Protein AF-A0A7Y0N1D6-F1 (afdb_monomer)

Organism: Vibrio alginolyticus (NCBI:txid663)

Nearest PDB structures (foldseek):
  7xeb-assembly2_B  TM=8.900E-01  e=3.627E-15  Grimontia hollisae
  7vlz-assembly1_A  TM=8.959E-01  e=1.821E-14  Vibrio harveyi VHJR7
  2y50-assembly1_A  TM=7.588E-01  e=6.585E-08  Hathewaya histolytica
  2y6i-assembly1_A  TM=7.185E-01  e=1.559E-08  Hathewaya histolytica
  4are-assembly1_A  TM=7.019E-01  e=2.938E-08  Hathewaya histolytica

InterPro domains:
  IPR002169 Peptidase M9A/M9B, collagenase, bacterial [PF01752] (14-188)
  IPR002169 Peptidase M9A/M9B, collagenase, bacterial [PR00931] (114-128)
  IPR002169 Peptidase M9A/M9B, collagenase, bacterial [PR00931] (132-148)
  IPR002169 Peptidase M9A/M9B, collagenase, bacterial [PR00931] (174-188)

Solvent-accessible surface area (backbone atoms only — not comparable to full-atom values): 10350 Å² total; per-residue (Å²): 114,68,71,61,53,54,48,53,50,35,53,49,42,34,69,76,21,37,81,87,44,100,50,18,60,55,20,48,56,33,50,54,52,26,60,74,77,38,54,80,72,52,74,82,64,60,61,68,59,52,38,52,57,47,42,59,68,57,38,64,36,75,45,79,40,97,63,49,45,32,41,31,17,45,67,67,48,71,69,39,48,52,52,48,40,53,52,52,52,53,49,50,56,51,46,37,64,76,71,64,33,81,84,43,63,35,81,70,53,55,60,76,49,33,39,40,38,36,27,59,24,64,67,53,33,56,66,43,41,38,80,67,71,69,50,85,62,97,59,64,50,48,61,43,60,80,49,41,72,37,87,84,47,63,29,30,32,42,29,23,26,57,92,55,81,84,53,79,44,57,41,54,54,70,58,37,48,47,50,51,50,38,55,41,36,72,49,124

Sequence (188 aa):
ETKRKALAVMQQVMQRYPLGSEHDKLWLAAVEMMSYYAPEGLNGLNLEQAKQDLAARVMPNRFECQGPAIIRSEDLTDAQAAKACEVLAAKEADFHQVANTGNQPVADDLNDRVEVAVFASNDSYVDYSSFLFGNTTDNGGQYLEGTPSRADNTARFVAYRYANGEDLSILNLEHEYTHYLDARFNQY

pLDDT: mean 95.2, std 4.11, range [73.0, 98.62]

Foldseek 3Di:
DVVVVLLVVLVVQCVVAPCPRPPCLSVLVSCVVCVPPPVVSCVPPPLVVSLVVNLCQQFVDWDDAPAQEIETERDADNVLVNVLSVVLVVLLVVLCVVLVLVPAWDPLQLRRHAYEYEGADLVSCCSRVCSNPVDDSPDQKAWDQDRRNDNPDHTYIYHYADPPPNDHGTGCSSVNSSVVSCNTRPND

Mean predicted aligned error: 3.57 Å

Radius of gyration: 18.58 Å; Cα contacts (8 Å, |Δi|>4): 294; chains: 1; bounding box: 42×33×57 Å

Structure (mmCIF, N/CA/C/O backbone):
data_AF-A0A7Y0N1D6-F1
#
_entry.id   AF-A0A7Y0N1D6-F1
#
loop_
_atom_site.group_PDB
_atom_site.id
_atom_site.type_symbol
_atom_site.label_atom_id
_atom_site.label_alt_id
_atom_site.label_comp_id
_atom_site.label_asym_id
_atom_site.label_entity_id
_atom_site.label_seq_id
_atom_site.pdbx_PDB_ins_code
_atom_site.Cartn_x
_atom_site.Cartn_y
_atom_site.Cartn_z
_atom_site.occupancy
_atom_site.B_iso_or_equiv
_atom_site.auth_seq_id
_atom_site.auth_comp_id
_atom_site.auth_asym_id
_atom_site.auth_atom_id
_atom_site.pdbx_PDB_model_num
ATOM 1 N N . GLU A 1 1 ? 3.743 -6.030 -37.907 1.00 75.12 1 GLU A N 1
ATOM 2 C CA . GLU A 1 1 ? 5.185 -5.713 -37.778 1.00 75.12 1 GLU A CA 1
ATOM 3 C C . GLU A 1 1 ? 5.500 -4.928 -36.499 1.00 75.12 1 GLU A C 1
ATOM 5 O O . GLU A 1 1 ? 6.348 -5.367 -35.731 1.00 75.12 1 GLU A O 1
ATOM 10 N N . THR A 1 2 ? 4.767 -3.845 -36.209 1.00 86.12 2 THR A N 1
ATOM 11 C CA . THR A 1 2 ? 4.966 -2.968 -35.035 1.00 86.12 2 THR A CA 1
ATOM 12 C C . THR A 1 2 ? 4.901 -3.687 -33.682 1.00 86.12 2 THR A C 1
ATOM 14 O O . THR A 1 2 ? 5.831 -3.544 -32.895 1.00 86.12 2 THR A O 1
ATOM 17 N N . LYS A 1 3 ? 3.888 -4.540 -33.439 1.00 86.44 3 LYS A N 1
ATOM 18 C CA . LYS A 1 3 ? 3.762 -5.327 -32.188 1.00 86.44 3 LYS A CA 1
ATOM 19 C C . LYS A 1 3 ? 5.025 -6.145 -31.880 1.00 86.44 3 LYS A C 1
ATOM 21 O O . LYS A 1 3 ? 5.499 -6.157 -30.754 1.00 86.44 3 LYS A O 1
ATOM 26 N N . ARG A 1 4 ? 5.607 -6.792 -32.897 1.00 88.44 4 ARG A N 1
ATOM 27 C CA . ARG A 1 4 ? 6.804 -7.636 -32.744 1.00 88.44 4 ARG A CA 1
ATOM 28 C C . ARG A 1 4 ? 8.044 -6.812 -32.388 1.00 88.44 4 ARG A C 1
ATOM 30 O O . ARG A 1 4 ? 8.836 -7.243 -31.560 1.00 88.44 4 ARG A O 1
ATOM 37 N N . LYS A 1 5 ? 8.198 -5.632 -33.000 1.00 91.50 5 LYS A N 1
ATOM 38 C CA . LYS A 1 5 ? 9.292 -4.701 -32.683 1.00 91.50 5 LYS A CA 1
ATOM 39 C C . LYS A 1 5 ? 9.159 -4.163 -31.257 1.00 91.50 5 LYS A C 1
ATOM 41 O O . LYS A 1 5 ? 10.136 -4.189 -30.524 1.00 91.50 5 LYS A O 1
ATOM 46 N N . ALA A 1 6 ? 7.954 -3.751 -30.853 1.00 91.38 6 ALA A N 1
ATOM 47 C CA . ALA A 1 6 ? 7.687 -3.291 -29.490 1.00 91.38 6 ALA A CA 1
ATOM 48 C C . ALA A 1 6 ? 7.996 -4.380 -28.451 1.00 91.38 6 ALA A C 1
ATOM 50 O O . ALA A 1 6 ? 8.670 -4.111 -27.462 1.00 91.38 6 ALA A O 1
ATOM 51 N N . LEU A 1 7 ? 7.585 -5.623 -28.722 1.00 93.62 7 LEU A N 1
ATOM 52 C CA . LEU A 1 7 ? 7.880 -6.753 -27.848 1.00 93.62 7 LEU A CA 1
ATOM 53 C C . LEU A 1 7 ? 9.388 -6.989 -27.686 1.00 93.62 7 LEU A C 1
ATOM 55 O O . LEU A 1 7 ? 9.873 -7.107 -26.565 1.00 93.62 7 LEU A O 1
ATOM 59 N N . ALA A 1 8 ? 10.135 -6.995 -28.793 1.00 94.00 8 ALA A N 1
ATOM 60 C CA . ALA A 1 8 ? 11.586 -7.147 -28.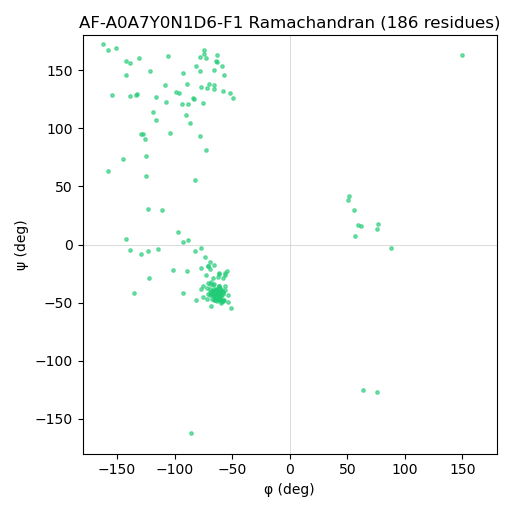755 1.00 94.00 8 ALA A CA 1
ATOM 61 C C . ALA A 1 8 ? 12.269 -6.031 -27.943 1.00 94.00 8 ALA A C 1
ATOM 63 O O . ALA A 1 8 ? 13.203 -6.311 -27.197 1.00 94.00 8 ALA A O 1
ATOM 64 N N . VAL A 1 9 ? 11.788 -4.786 -28.044 1.00 95.25 9 VAL A N 1
ATOM 65 C CA . VAL A 1 9 ? 12.308 -3.665 -27.243 1.00 95.25 9 VAL A CA 1
ATOM 66 C C . VAL A 1 9 ? 12.037 -3.881 -25.754 1.00 95.25 9 VAL A C 1
ATOM 68 O O . VAL A 1 9 ? 12.961 -3.754 -24.958 1.00 95.25 9 VAL A O 1
ATOM 71 N N . MET A 1 10 ? 10.816 -4.259 -25.364 1.00 95.94 10 MET A N 1
ATOM 72 C CA . MET A 1 10 ? 10.480 -4.518 -23.955 1.00 95.94 10 MET A CA 1
ATOM 73 C C . MET A 1 10 ? 11.316 -5.663 -23.367 1.00 95.94 10 MET A C 1
ATOM 75 O O . MET A 1 10 ? 11.852 -5.542 -22.268 1.00 95.94 10 MET A O 1
ATOM 79 N N . GLN A 1 11 ? 11.524 -6.737 -24.131 1.00 95.25 11 GLN A N 1
ATOM 80 C CA . GLN A 1 11 ? 12.389 -7.847 -23.721 1.00 95.25 11 GLN A CA 1
ATOM 81 C C . GLN A 1 11 ? 13.860 -7.418 -23.572 1.00 95.25 11 GLN A C 1
ATOM 83 O O . GLN A 1 11 ? 14.530 -7.832 -22.628 1.00 95.25 11 GLN A O 1
ATOM 88 N N . GLN A 1 12 ? 14.367 -6.558 -24.461 1.00 96.00 12 GLN A N 1
ATOM 89 C CA . GLN A 1 12 ? 15.717 -5.992 -24.340 1.00 96.00 12 GLN A CA 1
ATOM 90 C C . GLN A 1 12 ? 15.852 -5.070 -23.123 1.00 96.00 12 GLN A C 1
ATOM 92 O O . GLN A 1 12 ? 16.877 -5.114 -22.443 1.00 96.00 12 GLN A O 1
ATOM 97 N N . VAL A 1 13 ? 14.828 -4.262 -22.827 1.00 96.38 13 VAL A N 1
ATOM 98 C CA . VAL A 1 13 ? 14.778 -3.418 -21.624 1.00 96.38 13 VAL A CA 1
ATOM 99 C C . VAL A 1 13 ? 14.890 -4.283 -20.374 1.00 96.38 13 VAL A C 1
ATOM 101 O O . VAL A 1 13 ? 15.756 -4.018 -19.545 1.00 96.38 13 VAL A O 1
ATOM 104 N N . MET A 1 14 ? 14.110 -5.363 -20.283 1.00 96.06 14 MET A N 1
ATOM 105 C CA . MET A 1 14 ? 14.170 -6.275 -19.139 1.00 96.06 14 MET A CA 1
ATOM 106 C C . MET A 1 14 ? 15.537 -6.949 -18.963 1.00 96.06 14 MET A C 1
ATOM 108 O O . MET A 1 14 ? 15.966 -7.177 -17.837 1.00 96.06 14 MET A O 1
ATOM 112 N N . GLN A 1 15 ? 16.225 -7.289 -20.057 1.00 95.25 15 GLN A N 1
ATOM 113 C CA . GLN A 1 15 ? 17.567 -7.883 -19.991 1.00 95.25 15 GLN A CA 1
ATOM 114 C C . GLN A 1 15 ? 18.630 -6.867 -19.565 1.00 95.25 15 GLN A C 1
ATOM 116 O O . GLN A 1 15 ? 19.564 -7.212 -18.845 1.00 95.25 15 GLN A O 1
ATOM 121 N N . ARG A 1 16 ? 18.508 -5.619 -20.028 1.00 97.19 16 ARG A N 1
ATOM 122 C CA . ARG A 1 16 ? 19.464 -4.547 -19.733 1.00 97.19 16 ARG A CA 1
ATOM 123 C C . ARG A 1 16 ? 19.313 -4.003 -18.316 1.00 97.19 16 ARG A C 1
ATOM 125 O O . ARG A 1 16 ? 20.311 -3.636 -17.701 1.00 97.19 16 ARG A O 1
ATOM 132 N N . TYR A 1 17 ? 18.081 -3.944 -17.831 1.00 97.19 17 TYR A N 1
ATOM 133 C CA . TYR A 1 17 ? 17.717 -3.430 -16.520 1.00 97.19 17 TYR A CA 1
ATOM 134 C C . TYR A 1 17 ? 16.925 -4.517 -15.798 1.00 97.19 17 TYR A C 1
ATOM 136 O O . TYR A 1 17 ? 15.703 -4.463 -15.789 1.00 97.19 17 TYR A O 1
ATOM 144 N N . PRO A 1 18 ? 17.572 -5.567 -15.273 1.00 95.94 18 PRO A N 1
ATOM 145 C CA . PRO A 1 18 ? 16.857 -6.611 -14.550 1.00 95.94 18 PRO A CA 1
ATOM 146 C C . PRO A 1 18 ? 16.206 -6.051 -13.276 1.00 95.94 18 PRO A C 1
ATOM 148 O O . PRO A 1 18 ? 16.644 -5.027 -12.737 1.00 95.94 18 PRO A O 1
ATOM 151 N N . LEU A 1 19 ? 15.178 -6.745 -12.776 1.00 95.62 19 LEU A N 1
ATOM 152 C CA . LEU A 1 19 ? 14.564 -6.442 -11.483 1.00 95.62 19 LEU A CA 1
ATOM 153 C C . LEU A 1 19 ? 15.644 -6.373 -10.388 1.00 95.62 19 LEU A C 1
ATOM 155 O O . LEU A 1 19 ? 16.488 -7.263 -10.291 1.00 95.62 19 LEU A O 1
ATOM 159 N N . GLY A 1 20 ? 15.633 -5.305 -9.586 1.00 93.31 20 GLY A N 1
ATOM 160 C CA . GLY A 1 20 ? 16.647 -5.046 -8.558 1.00 93.31 20 GLY A CA 1
ATOM 161 C C . GLY A 1 20 ? 17.883 -4.267 -9.022 1.00 93.31 20 GLY A C 1
ATOM 162 O O . GLY A 1 20 ? 18.731 -3.945 -8.193 1.00 93.31 20 GLY A O 1
ATOM 163 N N . SER A 1 21 ? 18.002 -3.937 -10.310 1.00 95.50 21 SER A N 1
ATOM 164 C CA . SER A 1 21 ? 18.997 -2.963 -10.781 1.00 95.50 21 SER A CA 1
ATOM 165 C C . SER A 1 21 ? 18.599 -1.520 -10.432 1.00 95.50 21 SER A C 1
ATOM 167 O O . SER A 1 21 ? 17.452 -1.251 -10.093 1.00 95.50 21 SER A O 1
ATOM 169 N N . GLU A 1 22 ? 19.529 -0.570 -10.579 1.00 92.62 22 GLU A N 1
ATOM 170 C CA . GLU A 1 22 ? 19.291 0.875 -10.370 1.00 92.62 22 GLU A CA 1
ATOM 171 C C . GLU A 1 22 ? 18.123 1.442 -11.206 1.00 92.62 22 GLU A C 1
ATOM 173 O O . GLU A 1 22 ? 17.548 2.478 -10.878 1.00 92.62 22 GLU A O 1
ATOM 178 N N . HIS A 1 23 ? 17.774 0.783 -12.313 1.00 94.50 23 HIS A N 1
ATOM 179 C CA . HIS A 1 23 ? 16.717 1.215 -13.230 1.00 94.50 23 HIS A CA 1
ATOM 180 C C . HIS A 1 23 ? 15.642 0.139 -13.423 1.00 94.50 23 HIS A C 1
ATOM 182 O O . HIS A 1 23 ? 15.037 0.037 -14.492 1.00 94.50 23 HIS A O 1
ATOM 188 N N . ASP A 1 24 ? 15.403 -0.672 -12.397 1.00 95.00 24 ASP A N 1
ATOM 189 C CA . ASP A 1 24 ? 14.385 -1.722 -12.378 1.00 95.00 24 ASP A CA 1
ATOM 190 C C . ASP A 1 24 ? 12.957 -1.229 -12.671 1.00 95.00 24 ASP A C 1
ATOM 192 O O . ASP A 1 24 ? 12.161 -1.985 -13.214 1.00 95.00 24 ASP A O 1
ATOM 196 N N . LYS A 1 25 ? 12.623 0.043 -12.445 1.00 94.31 25 LYS A N 1
ATOM 197 C CA . LYS A 1 25 ? 11.337 0.605 -12.893 1.00 94.31 25 LYS A CA 1
ATOM 198 C C . LYS A 1 25 ? 11.094 0.496 -14.401 1.00 94.31 25 LYS A C 1
ATOM 200 O O . LYS A 1 25 ? 9.956 0.354 -14.839 1.00 94.31 25 LYS A O 1
ATOM 205 N N . LEU A 1 26 ? 12.155 0.483 -15.215 1.00 96.25 26 LEU A N 1
ATOM 206 C CA . LEU A 1 26 ? 12.033 0.210 -16.651 1.00 96.25 26 LEU A CA 1
ATOM 207 C C . LEU A 1 26 ? 11.656 -1.252 -16.916 1.00 96.25 26 LEU A C 1
ATOM 209 O O . LEU A 1 26 ? 10.922 -1.538 -17.863 1.00 96.25 26 LEU A O 1
ATOM 213 N N . TRP A 1 27 ? 12.138 -2.171 -16.075 1.00 97.38 27 TRP A N 1
ATOM 214 C CA . TRP A 1 27 ? 11.715 -3.569 -16.085 1.00 97.38 27 TRP A CA 1
ATOM 215 C C . TRP A 1 27 ? 10.233 -3.687 -15.746 1.00 97.38 27 TRP A C 1
ATOM 217 O O . TRP A 1 27 ? 9.499 -4.337 -16.486 1.00 97.38 27 TRP A O 1
ATOM 227 N N . LEU A 1 28 ? 9.794 -3.023 -14.671 1.00 96.88 28 LEU A N 1
ATOM 228 C CA . LEU A 1 28 ? 8.406 -3.051 -14.207 1.00 96.88 28 LEU A CA 1
ATOM 229 C C . LEU A 1 28 ? 7.463 -2.532 -15.292 1.00 96.88 28 LEU A C 1
ATOM 231 O O . LEU A 1 28 ? 6.567 -3.262 -15.705 1.00 96.88 28 LEU A O 1
ATOM 235 N N . ALA A 1 29 ? 7.756 -1.362 -15.866 1.00 94.69 29 ALA A N 1
ATOM 236 C CA . ALA A 1 29 ? 6.969 -0.796 -16.960 1.00 94.69 29 ALA A CA 1
ATOM 237 C C . ALA A 1 29 ? 6.889 -1.732 -18.183 1.00 94.69 29 ALA A C 1
ATOM 239 O O . ALA A 1 29 ? 5.831 -1.877 -18.799 1.00 94.69 29 ALA A O 1
ATOM 240 N N . ALA A 1 30 ? 7.994 -2.398 -18.545 1.00 95.94 30 ALA A N 1
ATOM 241 C CA . ALA A 1 30 ? 8.004 -3.368 -19.640 1.00 95.94 30 ALA A CA 1
ATOM 242 C C . ALA A 1 30 ? 7.137 -4.599 -19.324 1.00 95.94 30 ALA A C 1
ATOM 244 O O . ALA A 1 30 ? 6.382 -5.059 -20.185 1.00 95.94 30 ALA A O 1
ATOM 245 N N . VAL A 1 31 ? 7.226 -5.123 -18.100 1.00 96.25 31 VAL A N 1
ATOM 246 C CA . VAL A 1 31 ? 6.452 -6.288 -17.657 1.00 96.25 31 VAL A CA 1
ATOM 247 C C . VAL A 1 31 ? 4.969 -5.964 -17.533 1.00 96.25 31 VAL A C 1
ATOM 249 O O . VAL A 1 31 ? 4.164 -6.762 -18.005 1.00 96.25 31 VAL A O 1
ATOM 252 N N . GLU A 1 32 ? 4.581 -4.818 -16.976 1.00 93.56 32 GLU A N 1
ATOM 253 C CA . GLU A 1 32 ? 3.175 -4.399 -16.885 1.00 93.56 32 GLU A CA 1
ATOM 254 C C . GLU A 1 32 ? 2.558 -4.232 -18.280 1.00 93.56 32 GLU A C 1
ATOM 256 O O . GLU A 1 32 ? 1.506 -4.808 -18.575 1.00 93.56 32 GLU A O 1
ATOM 261 N N . MET A 1 33 ? 3.261 -3.547 -19.190 1.00 93.06 33 MET A N 1
ATOM 262 C CA . MET A 1 33 ? 2.821 -3.390 -20.579 1.00 93.06 33 MET A CA 1
ATOM 263 C C . MET A 1 33 ? 2.659 -4.735 -21.294 1.00 93.06 33 MET A C 1
ATOM 265 O O . MET A 1 33 ? 1.663 -4.952 -21.990 1.00 93.06 33 MET A O 1
ATOM 269 N N . MET A 1 34 ? 3.608 -5.662 -21.137 1.00 95.00 34 MET A N 1
ATOM 270 C CA . MET A 1 34 ? 3.474 -6.996 -21.727 1.00 95.00 34 MET A CA 1
ATOM 271 C C . MET A 1 34 ? 2.366 -7.808 -21.065 1.00 95.00 34 MET A C 1
ATOM 273 O O . MET A 1 34 ? 1.587 -8.421 -21.782 1.00 95.00 34 MET A O 1
ATOM 277 N N . SER A 1 35 ? 2.239 -7.778 -19.740 1.00 93.50 35 SER A N 1
ATOM 278 C CA . SER A 1 35 ? 1.189 -8.503 -19.013 1.00 93.50 35 SER A CA 1
ATOM 279 C C . SER A 1 35 ? -0.204 -8.121 -19.513 1.00 93.50 35 SER A C 1
ATOM 281 O O . SER A 1 35 ? -1.052 -8.994 -19.682 1.00 93.50 35 SER A O 1
ATOM 283 N N . TYR A 1 36 ? -0.416 -6.838 -19.822 1.00 90.88 36 TYR A N 1
ATOM 284 C CA . TYR A 1 36 ? -1.696 -6.344 -20.322 1.00 90.88 36 TYR A CA 1
ATOM 285 C C . TYR A 1 36 ? -1.904 -6.585 -21.829 1.00 90.88 36 TYR A C 1
ATOM 287 O O . TYR A 1 36 ? -2.959 -7.063 -22.244 1.00 90.88 36 TYR A O 1
ATOM 295 N N . TYR A 1 37 ? -0.919 -6.261 -22.676 1.00 91.75 37 TYR A N 1
ATOM 296 C CA . TYR A 1 37 ? -1.111 -6.224 -24.138 1.00 91.75 37 TYR A CA 1
ATOM 297 C C . TYR A 1 37 ? -0.565 -7.443 -24.902 1.00 91.75 37 TYR A C 1
ATOM 299 O O . TYR A 1 37 ? -0.946 -7.673 -26.058 1.00 91.75 37 TYR A O 1
ATOM 307 N N . ALA A 1 38 ? 0.385 -8.180 -24.325 1.00 92.81 38 ALA A N 1
ATOM 308 C CA . ALA A 1 38 ? 1.091 -9.281 -24.982 1.00 92.81 38 ALA A CA 1
ATOM 309 C C . ALA A 1 38 ? 1.707 -10.264 -23.960 1.00 92.81 38 ALA A C 1
ATOM 311 O O . ALA A 1 38 ? 2.938 -10.379 -23.903 1.00 92.81 38 ALA A O 1
ATOM 312 N N . PRO A 1 39 ? 0.893 -10.960 -23.140 1.00 92.12 39 PRO A N 1
ATOM 313 C CA . PRO A 1 39 ? 1.390 -11.812 -22.056 1.00 92.12 39 PRO A CA 1
ATOM 314 C C . PRO A 1 39 ? 2.261 -12.970 -22.560 1.00 92.12 39 PRO A C 1
ATOM 316 O O . PRO A 1 39 ? 3.162 -13.419 -21.854 1.00 92.12 39 PRO A O 1
ATOM 319 N N . GLU A 1 40 ? 2.083 -13.403 -23.814 1.00 90.19 40 GLU A N 1
ATOM 320 C CA . GLU A 1 40 ? 2.971 -14.362 -24.481 1.00 90.19 40 GLU A CA 1
ATOM 321 C C . GLU A 1 40 ? 4.438 -13.897 -24.513 1.00 90.19 40 GLU A C 1
ATOM 323 O O . GLU A 1 40 ? 5.360 -14.708 -24.560 1.00 90.19 40 GLU A O 1
ATOM 328 N N . GLY A 1 41 ? 4.650 -12.582 -24.461 1.00 90.38 41 GLY A N 1
ATOM 329 C CA . GLY A 1 41 ? 5.943 -11.920 -24.478 1.00 90.38 41 GLY A CA 1
ATOM 330 C C . GLY A 1 41 ? 6.778 -12.081 -23.213 1.00 90.38 41 GLY A C 1
ATOM 331 O O . GLY A 1 41 ? 7.995 -11.891 -23.265 1.00 90.38 41 GLY A O 1
ATOM 332 N N . LEU A 1 42 ? 6.140 -12.462 -22.105 1.00 93.50 42 LEU A N 1
ATOM 333 C CA . LEU A 1 42 ? 6.786 -12.669 -20.811 1.00 93.50 42 LEU A CA 1
ATOM 334 C C . LEU A 1 42 ? 7.616 -13.959 -20.761 1.00 93.50 42 LEU A C 1
ATOM 336 O O . LEU A 1 42 ? 8.368 -14.155 -19.813 1.00 93.50 42 LEU A O 1
ATOM 340 N N . ASN A 1 43 ? 7.501 -14.836 -21.768 1.00 90.25 43 ASN A N 1
ATOM 341 C CA . ASN A 1 43 ? 8.292 -16.065 -21.909 1.00 90.25 43 ASN A CA 1
ATOM 342 C C . ASN A 1 43 ? 8.314 -16.947 -20.643 1.00 90.25 43 ASN A C 1
ATOM 344 O O . ASN A 1 43 ? 9.342 -17.527 -20.300 1.00 90.25 43 ASN A O 1
ATOM 348 N N . GLY A 1 44 ? 7.182 -17.045 -19.938 1.00 89.75 44 GLY A N 1
ATOM 349 C CA . GLY A 1 44 ? 7.068 -17.856 -18.723 1.00 89.75 44 GLY A CA 1
ATOM 350 C C . GLY A 1 44 ? 7.689 -17.233 -17.470 1.00 89.75 44 GLY A C 1
ATOM 351 O O . GLY A 1 44 ? 7.923 -17.954 -16.503 1.00 89.75 44 GLY A O 1
ATOM 352 N N . LEU A 1 45 ? 7.955 -15.920 -17.465 1.00 94.62 45 LEU A N 1
ATOM 353 C CA . LEU A 1 45 ? 8.340 -15.184 -16.260 1.00 94.62 45 LEU A CA 1
ATOM 354 C C . LEU A 1 45 ? 7.367 -15.486 -15.111 1.00 94.62 45 LEU A C 1
ATOM 356 O O . LEU A 1 45 ? 6.155 -15.308 -15.242 1.00 94.62 45 LEU A O 1
ATOM 360 N N . ASN A 1 46 ? 7.910 -15.905 -13.970 1.00 95.88 46 ASN A N 1
ATOM 361 C CA . ASN A 1 46 ? 7.130 -16.108 -12.759 1.00 95.88 46 ASN A CA 1
ATOM 362 C C . ASN A 1 46 ? 6.842 -14.750 -12.098 1.00 95.88 46 ASN A C 1
ATOM 364 O O . ASN A 1 46 ? 7.659 -14.240 -11.330 1.00 95.88 46 ASN A O 1
ATOM 368 N N . LEU A 1 47 ? 5.690 -14.158 -12.428 1.00 95.25 47 LEU A N 1
ATOM 369 C CA . LEU A 1 47 ? 5.275 -12.851 -11.908 1.00 95.25 47 LEU A CA 1
ATOM 370 C C . LEU A 1 47 ? 5.113 -12.846 -10.386 1.00 95.25 47 LEU A C 1
ATOM 372 O O . LEU A 1 47 ? 5.457 -11.858 -9.747 1.00 95.25 47 LEU A O 1
ATOM 376 N N . GLU A 1 48 ? 4.645 -13.946 -9.801 1.00 95.56 48 GLU A N 1
ATOM 377 C CA . GLU A 1 48 ? 4.463 -14.033 -8.352 1.00 95.56 48 GLU A CA 1
ATOM 378 C C . GLU A 1 48 ? 5.808 -14.049 -7.621 1.00 95.56 48 GLU A C 1
ATOM 380 O O . GLU A 1 48 ? 5.977 -13.325 -6.642 1.00 95.56 48 GLU A O 1
ATOM 385 N N . GLN A 1 49 ? 6.808 -14.767 -8.146 1.00 96.88 49 GLN A N 1
ATOM 386 C CA . GLN A 1 49 ? 8.172 -14.681 -7.610 1.00 96.88 49 GLN A CA 1
ATOM 387 C C . GLN A 1 49 ? 8.745 -13.266 -7.766 1.00 96.88 49 GLN A C 1
ATOM 389 O O . GLN A 1 49 ? 9.321 -12.733 -6.826 1.00 96.88 49 GLN A O 1
ATOM 394 N N . ALA A 1 50 ? 8.543 -12.622 -8.920 1.00 97.12 50 ALA A N 1
ATOM 395 C CA . ALA A 1 50 ? 9.020 -11.258 -9.139 1.00 97.12 50 ALA A CA 1
ATOM 396 C C . ALA A 1 50 ? 8.389 -10.250 -8.160 1.00 97.12 50 ALA A C 1
ATOM 398 O O . ALA A 1 50 ? 9.085 -9.376 -7.645 1.00 97.12 50 ALA A O 1
ATOM 399 N N . LYS A 1 51 ? 7.090 -10.384 -7.859 1.00 97.19 51 LYS A N 1
ATOM 400 C CA . LYS A 1 51 ? 6.421 -9.584 -6.821 1.00 97.19 51 LYS A CA 1
ATOM 401 C C . LYS A 1 51 ? 7.006 -9.849 -5.438 1.00 97.19 51 LYS A C 1
ATOM 403 O O . LYS A 1 51 ? 7.229 -8.898 -4.698 1.00 97.19 51 LYS A O 1
ATOM 408 N N . GLN A 1 52 ? 7.278 -11.108 -5.089 1.00 96.81 52 GLN A N 1
ATOM 409 C CA . GLN A 1 52 ? 7.902 -11.462 -3.810 1.00 96.81 52 GLN A CA 1
ATOM 410 C C . GLN A 1 52 ? 9.302 -10.850 -3.675 1.00 96.81 52 GLN A C 1
ATOM 412 O O . GLN A 1 52 ? 9.595 -10.225 -2.656 1.00 96.81 52 GLN A O 1
ATOM 417 N N . ASP A 1 53 ? 10.129 -10.959 -4.716 1.00 96.94 53 ASP A N 1
ATOM 418 C CA . ASP A 1 53 ? 11.483 -10.399 -4.749 1.00 96.94 53 ASP A CA 1
ATOM 419 C C . ASP A 1 53 ? 11.459 -8.865 -4.647 1.00 96.94 53 ASP A C 1
ATOM 421 O O . ASP A 1 53 ? 12.254 -8.266 -3.917 1.00 96.94 53 ASP A O 1
ATOM 425 N N . LEU A 1 54 ? 10.521 -8.210 -5.346 1.00 97.62 54 LEU A N 1
ATOM 426 C CA . LEU A 1 54 ? 10.327 -6.764 -5.253 1.00 97.62 54 LEU A CA 1
ATOM 427 C C . LEU A 1 54 ? 9.854 -6.353 -3.854 1.00 97.62 54 LEU A C 1
ATOM 429 O O . LEU A 1 54 ? 10.434 -5.445 -3.260 1.00 97.62 54 LEU A O 1
ATOM 433 N N . ALA A 1 55 ? 8.844 -7.033 -3.307 1.00 97.12 55 ALA A N 1
ATOM 434 C CA . ALA A 1 55 ? 8.288 -6.730 -1.993 1.00 97.12 55 ALA A CA 1
ATOM 435 C C . ALA A 1 55 ? 9.330 -6.897 -0.880 1.00 97.12 55 ALA A C 1
ATOM 437 O O . ALA A 1 55 ? 9.375 -6.080 0.032 1.00 97.12 55 ALA A O 1
ATOM 438 N N . ALA A 1 56 ? 10.191 -7.914 -0.960 1.00 96.44 56 ALA A N 1
ATOM 439 C CA . ALA A 1 56 ? 11.264 -8.124 0.011 1.00 96.44 56 ALA A CA 1
ATOM 440 C C . ALA A 1 56 ? 12.284 -6.972 0.036 1.00 96.44 56 ALA A C 1
ATOM 442 O O . ALA A 1 56 ? 12.908 -6.724 1.065 1.00 96.44 56 ALA A O 1
ATOM 443 N N . ARG A 1 57 ? 12.455 -6.266 -1.088 1.00 95.88 57 ARG A N 1
ATOM 444 C CA . ARG A 1 57 ? 13.398 -5.151 -1.217 1.00 95.88 57 ARG A CA 1
ATOM 445 C C . ARG A 1 57 ? 12.771 -3.791 -0.921 1.00 95.88 57 ARG A C 1
ATOM 447 O O . ARG A 1 57 ? 13.420 -2.971 -0.285 1.00 95.88 57 ARG A O 1
ATOM 454 N N . VAL A 1 58 ? 11.551 -3.551 -1.401 1.00 96.94 58 VAL A N 1
ATOM 455 C CA . VAL A 1 58 ? 10.858 -2.252 -1.288 1.00 96.94 58 VAL A CA 1
ATOM 456 C C . VAL A 1 58 ? 10.043 -2.144 -0.000 1.00 96.94 58 VAL A C 1
ATOM 458 O O . VAL A 1 58 ? 9.799 -1.045 0.469 1.00 96.94 58 VAL A O 1
ATOM 461 N N . MET A 1 59 ? 9.644 -3.262 0.610 1.00 97.06 59 MET A N 1
ATOM 462 C CA . MET A 1 59 ? 8.878 -3.285 1.864 1.00 97.06 59 MET A CA 1
ATOM 463 C C . MET A 1 59 ? 9.587 -4.134 2.935 1.00 97.06 59 MET A C 1
ATOM 465 O O . MET A 1 59 ? 9.024 -5.144 3.378 1.00 97.06 59 MET A O 1
ATOM 469 N N . PRO A 1 60 ? 10.834 -3.790 3.323 1.00 97.62 60 PRO A N 1
ATOM 470 C CA . PRO A 1 60 ? 11.631 -4.601 4.239 1.00 97.62 60 PRO A CA 1
ATOM 471 C C . PRO A 1 60 ? 11.136 -4.537 5.689 1.00 97.62 60 PRO A C 1
ATOM 473 O O . PRO A 1 60 ? 11.350 -5.484 6.447 1.00 97.62 60 PRO A O 1
ATOM 476 N N . ASN A 1 61 ? 10.478 -3.447 6.088 1.00 98.12 61 ASN A N 1
ATOM 477 C CA . ASN A 1 61 ? 10.067 -3.244 7.471 1.00 98.12 61 ASN A CA 1
ATOM 478 C C . ASN A 1 61 ? 8.678 -3.835 7.695 1.00 98.12 61 ASN A C 1
ATOM 480 O O . ASN A 1 61 ? 7.772 -3.675 6.874 1.00 98.12 61 ASN A O 1
ATOM 484 N N . ARG A 1 62 ? 8.501 -4.509 8.833 1.00 98.25 62 ARG A N 1
ATOM 485 C CA . ARG A 1 62 ? 7.229 -5.104 9.239 1.00 98.25 62 ARG A CA 1
ATOM 486 C C . ARG A 1 62 ? 6.992 -4.872 10.724 1.00 98.25 62 ARG A C 1
ATOM 488 O O . ARG A 1 62 ? 7.824 -5.257 11.539 1.00 98.25 62 ARG A O 1
ATOM 495 N N . PHE A 1 63 ? 5.833 -4.325 11.068 1.00 98.62 63 PHE A N 1
ATOM 496 C CA . PHE A 1 63 ? 5.444 -4.026 12.442 1.00 98.62 63 PHE A CA 1
ATOM 497 C C . PHE A 1 63 ? 4.013 -4.505 12.709 1.00 98.62 63 PHE A C 1
ATOM 499 O O . PHE A 1 63 ? 3.094 -4.194 11.952 1.00 98.62 63 PHE A O 1
ATOM 506 N N . GLU A 1 64 ? 3.814 -5.273 13.780 1.00 98.50 64 GLU A N 1
ATOM 507 C CA . GLU A 1 64 ? 2.487 -5.749 14.191 1.00 98.50 64 GLU A CA 1
ATOM 508 C C . GLU A 1 64 ? 1.874 -4.795 15.208 1.00 98.50 64 GLU A C 1
ATOM 510 O O . GLU A 1 64 ? 2.434 -4.578 16.284 1.00 98.50 64 GLU A O 1
ATOM 515 N N . CYS A 1 65 ? 0.706 -4.244 14.884 1.00 98.44 65 CYS A N 1
ATOM 516 C CA . CYS A 1 65 ? -0.077 -3.506 15.861 1.00 98.44 65 CYS A CA 1
ATOM 517 C C . CYS A 1 65 ? -0.749 -4.476 16.849 1.00 98.44 65 CYS A C 1
ATOM 519 O O . CYS A 1 65 ? -0.881 -5.672 16.593 1.00 98.44 65 CYS A O 1
ATOM 521 N N . GLN A 1 66 ? -1.225 -3.956 17.985 1.00 95.81 66 GLN A N 1
ATOM 522 C CA . GLN A 1 66 ? -2.064 -4.746 18.900 1.00 95.81 66 GLN A CA 1
ATOM 523 C C . GLN A 1 66 ? -3.432 -5.094 18.285 1.00 95.81 66 GLN A C 1
ATOM 525 O O . GLN A 1 66 ? -4.018 -6.113 18.642 1.00 95.81 66 GLN A O 1
ATOM 530 N N . GLY A 1 67 ? -3.936 -4.237 17.390 1.00 94.50 67 GLY A N 1
ATOM 531 C CA . GLY A 1 67 ? -5.165 -4.447 16.623 1.00 94.50 67 GLY A CA 1
ATOM 532 C C . GLY A 1 67 ? -4.952 -5.261 15.336 1.00 94.50 67 GLY A C 1
ATOM 533 O O . GLY A 1 67 ? -3.926 -5.928 15.177 1.00 94.50 67 GLY A O 1
ATOM 534 N N . PRO A 1 68 ? -5.899 -5.203 14.383 1.00 96.31 68 PRO A N 1
ATOM 535 C CA . PRO A 1 68 ? -5.846 -6.024 13.172 1.00 96.31 68 PRO A CA 1
ATOM 536 C C . PRO A 1 68 ? -4.751 -5.584 12.185 1.00 96.31 68 PRO A C 1
ATOM 538 O O . PRO A 1 68 ? -4.360 -6.360 11.313 1.00 96.31 68 PRO A O 1
ATOM 541 N N . ALA A 1 69 ? -4.241 -4.357 12.305 1.00 98.38 69 ALA A N 1
ATOM 542 C CA . ALA A 1 69 ? -3.280 -3.800 11.363 1.00 98.38 69 ALA A CA 1
ATOM 543 C C . ALA A 1 69 ? -1.878 -4.436 11.463 1.00 98.38 69 ALA A C 1
ATOM 545 O O . ALA A 1 69 ? -1.295 -4.567 12.542 1.00 98.38 69 ALA A O 1
ATOM 546 N N . ILE A 1 70 ? -1.305 -4.757 10.303 1.00 98.56 70 ILE A N 1
ATOM 547 C CA . ILE A 1 70 ? 0.104 -5.120 10.124 1.00 98.56 70 ILE A CA 1
ATOM 548 C C . ILE A 1 70 ? 0.716 -4.086 9.183 1.00 98.56 70 ILE A C 1
ATOM 550 O O . ILE A 1 70 ? 0.358 -4.026 8.008 1.00 98.56 70 ILE A O 1
ATOM 554 N N . ILE A 1 71 ? 1.651 -3.283 9.680 1.00 98.50 71 ILE A N 1
ATOM 555 C CA . ILE A 1 71 ? 2.336 -2.278 8.868 1.00 98.50 71 ILE A CA 1
ATOM 556 C C . ILE A 1 71 ? 3.487 -2.949 8.131 1.00 98.50 71 ILE A C 1
ATOM 558 O O . ILE A 1 71 ? 4.350 -3.572 8.750 1.00 98.50 71 ILE A O 1
ATOM 562 N N . ARG A 1 72 ? 3.515 -2.790 6.810 1.00 98.44 72 ARG A N 1
ATOM 563 C CA . ARG A 1 72 ? 4.670 -3.085 5.964 1.00 98.44 72 ARG A CA 1
ATOM 564 C C . ARG A 1 72 ? 5.132 -1.795 5.330 1.00 98.44 72 ARG A C 1
ATOM 566 O O . ARG A 1 72 ? 4.321 -1.086 4.746 1.00 98.44 72 ARG A O 1
ATOM 573 N N . SER A 1 73 ? 6.405 -1.467 5.459 1.00 98.06 73 SER A N 1
ATOM 574 C CA . SER A 1 73 ? 6.884 -0.173 4.995 1.00 98.06 73 SER A CA 1
ATOM 575 C C . SER A 1 73 ? 8.257 -0.236 4.364 1.00 98.06 73 SER A C 1
ATOM 577 O 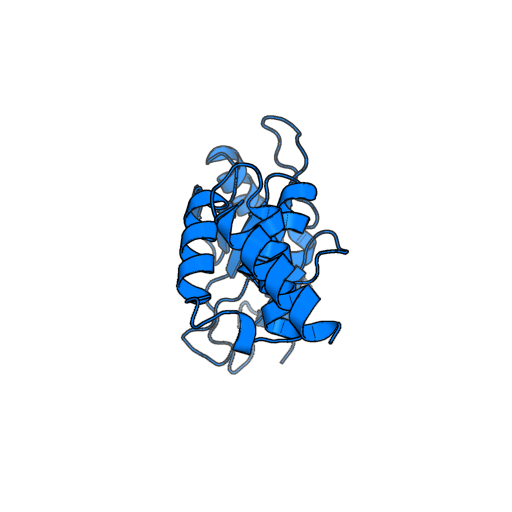O . SER A 1 73 ? 9.050 -1.148 4.612 1.00 98.06 73 SER A O 1
ATOM 579 N N . GLU A 1 74 ? 8.510 0.771 3.540 1.00 97.44 74 GLU A N 1
ATOM 580 C CA . GLU A 1 74 ? 9.803 0.987 2.913 1.00 97.44 74 GLU A CA 1
ATOM 581 C C . GLU A 1 74 ? 10.825 1.555 3.902 1.00 97.44 74 GLU A C 1
ATOM 583 O O . GLU A 1 74 ? 11.950 1.064 3.973 1.00 97.44 74 GLU A O 1
ATOM 588 N N . ASP A 1 75 ? 10.433 2.559 4.696 1.00 95.88 75 ASP A N 1
ATOM 589 C CA . ASP A 1 75 ? 11.379 3.316 5.524 1.00 95.88 75 ASP A CA 1
ATOM 590 C C . ASP A 1 75 ? 10.868 3.723 6.917 1.00 95.88 75 ASP A C 1
ATOM 592 O O . ASP A 1 75 ? 11.585 4.427 7.631 1.00 95.88 75 ASP A O 1
ATOM 596 N N . LEU A 1 76 ? 9.666 3.306 7.344 1.00 96.75 76 LEU A N 1
ATOM 597 C CA . LEU A 1 76 ? 9.204 3.674 8.689 1.00 96.75 76 LEU A CA 1
ATOM 598 C C . LEU A 1 76 ? 10.083 3.016 9.750 1.00 96.75 76 LEU A C 1
ATOM 600 O O . LEU A 1 76 ? 10.324 1.810 9.707 1.00 96.75 76 LEU A O 1
ATOM 604 N N . THR A 1 77 ? 10.478 3.804 10.744 1.00 96.00 77 THR A N 1
ATOM 605 C CA . THR A 1 77 ? 11.076 3.279 11.975 1.00 96.00 77 THR A CA 1
ATOM 606 C C . THR A 1 77 ? 10.021 2.594 12.847 1.00 96.00 77 THR A C 1
ATOM 608 O O . THR A 1 77 ? 8.831 2.901 12.747 1.00 96.00 77 THR A O 1
ATOM 611 N N . ASP A 1 78 ? 10.446 1.737 13.779 1.00 96.62 78 ASP A N 1
ATOM 612 C CA . ASP A 1 78 ? 9.540 1.107 14.754 1.00 96.62 78 ASP A CA 1
ATOM 613 C C . ASP A 1 78 ? 8.747 2.138 15.572 1.00 96.62 78 ASP A C 1
ATOM 615 O O . ASP A 1 78 ? 7.572 1.930 15.859 1.00 96.62 78 ASP A O 1
ATOM 619 N N . ALA A 1 79 ? 9.357 3.279 15.911 1.00 96.31 79 ALA A N 1
ATOM 620 C CA . ALA A 1 79 ? 8.680 4.355 16.634 1.00 96.31 79 ALA A CA 1
ATOM 621 C C . ALA A 1 79 ? 7.568 5.001 15.790 1.00 96.31 79 ALA A C 1
ATOM 623 O O . ALA A 1 79 ? 6.469 5.252 16.286 1.00 96.31 79 ALA A O 1
ATOM 624 N N . GLN A 1 80 ? 7.826 5.229 14.499 1.00 97.06 80 GLN A N 1
ATOM 625 C CA . GLN A 1 80 ? 6.822 5.743 13.567 1.00 97.06 80 GLN A CA 1
ATOM 626 C C . GLN A 1 80 ? 5.711 4.719 13.313 1.00 97.06 80 GLN A C 1
ATOM 628 O O . GLN A 1 80 ? 4.538 5.087 13.300 1.00 97.06 80 GLN A O 1
ATOM 633 N N . ALA A 1 81 ? 6.056 3.439 13.163 1.00 97.75 81 ALA A N 1
ATOM 634 C CA . ALA A 1 81 ? 5.083 2.365 12.999 1.00 97.75 81 ALA A CA 1
ATOM 635 C C . ALA A 1 81 ? 4.198 2.207 14.248 1.00 97.75 81 ALA A C 1
ATOM 637 O O . ALA A 1 81 ? 2.975 2.164 14.129 1.00 97.75 81 ALA A O 1
ATOM 638 N N . ALA A 1 82 ? 4.784 2.238 15.448 1.00 97.94 82 ALA A N 1
ATOM 639 C CA . ALA A 1 82 ? 4.035 2.254 16.702 1.00 97.94 82 ALA A CA 1
ATOM 640 C C . ALA A 1 82 ? 3.086 3.458 16.774 1.00 97.94 82 ALA A C 1
ATOM 642 O O . ALA A 1 82 ? 1.917 3.306 17.130 1.00 97.94 82 ALA A O 1
ATOM 643 N N . LYS A 1 83 ? 3.548 4.645 16.355 1.00 97.44 83 LYS A N 1
ATOM 644 C CA . LYS A 1 83 ? 2.698 5.836 16.318 1.00 97.44 83 LYS A CA 1
ATOM 645 C C . LYS A 1 83 ? 1.537 5.696 15.333 1.00 97.44 83 LYS A C 1
ATOM 647 O O . LYS A 1 83 ? 0.423 6.107 15.646 1.00 97.44 83 LYS A O 1
ATOM 652 N N . ALA A 1 84 ? 1.775 5.099 14.168 1.00 98.00 84 ALA A N 1
ATOM 653 C CA . ALA A 1 84 ? 0.719 4.809 13.205 1.00 98.00 84 ALA A CA 1
ATOM 654 C C . ALA A 1 84 ? -0.306 3.831 13.799 1.00 98.00 84 ALA A C 1
ATOM 656 O O . ALA A 1 84 ? -1.501 4.089 13.698 1.00 98.00 84 ALA A O 1
ATOM 657 N N . CYS A 1 85 ? 0.134 2.783 14.504 1.00 98.50 85 CYS A N 1
ATOM 658 C CA . CYS A 1 85 ? -0.767 1.865 15.206 1.00 98.50 85 CYS A CA 1
ATOM 659 C C . CYS A 1 85 ? -1.666 2.579 16.231 1.00 98.50 85 CYS A C 1
ATOM 661 O O . CYS A 1 85 ? -2.849 2.258 16.317 1.00 98.50 85 CYS A O 1
ATOM 663 N N . GLU A 1 86 ? -1.142 3.552 16.988 1.00 98.25 86 GLU A N 1
ATOM 664 C CA . GLU A 1 86 ? -1.952 4.356 17.919 1.00 98.25 86 GLU A CA 1
ATOM 665 C C . GLU A 1 86 ? -3.052 5.143 17.191 1.00 98.25 86 GLU A C 1
ATOM 667 O O . GLU A 1 86 ? -4.192 5.180 17.654 1.00 98.25 86 GLU A O 1
ATOM 672 N N . VAL A 1 87 ? -2.725 5.751 16.043 1.00 98.19 87 VAL A N 1
ATOM 673 C CA . VAL A 1 87 ? -3.689 6.498 15.216 1.00 98.19 87 VAL A CA 1
ATOM 674 C C . VAL A 1 87 ? -4.781 5.570 14.682 1.00 98.19 87 VAL A C 1
ATOM 676 O O . VAL A 1 87 ? -5.963 5.893 14.791 1.00 98.19 87 VAL A O 1
ATOM 679 N N . LEU A 1 88 ? -4.402 4.403 14.156 1.00 98.56 88 LEU A N 1
ATOM 680 C CA . LEU A 1 88 ? -5.347 3.412 13.634 1.00 98.56 88 LEU A CA 1
ATOM 681 C C . LEU A 1 88 ? -6.275 2.880 14.734 1.00 98.56 88 LEU A C 1
ATOM 683 O O . LEU A 1 88 ? -7.487 2.834 14.543 1.00 98.56 88 LEU A O 1
ATOM 687 N N . ALA A 1 89 ? -5.735 2.560 15.913 1.00 98.50 89 ALA A N 1
ATOM 688 C CA . ALA A 1 89 ? -6.531 2.090 17.045 1.00 98.50 89 ALA A CA 1
ATOM 689 C C . ALA A 1 89 ? -7.535 3.149 17.533 1.00 98.50 89 ALA A C 1
ATOM 691 O O . ALA A 1 89 ? -8.689 2.829 17.820 1.00 98.50 89 ALA A O 1
ATOM 692 N N . ALA A 1 90 ? -7.120 4.420 17.596 1.00 98.38 90 ALA A N 1
ATOM 693 C CA . ALA A 1 90 ? -8.019 5.517 17.940 1.00 98.38 90 ALA A CA 1
ATOM 694 C C . ALA A 1 90 ? -9.127 5.697 16.887 1.00 98.38 90 ALA A C 1
ATOM 696 O O . ALA A 1 90 ? -10.285 5.900 17.252 1.00 98.38 90 ALA A O 1
ATOM 697 N N . LYS A 1 91 ? -8.789 5.573 15.595 1.00 98.38 91 LYS A N 1
ATOM 698 C CA . LYS A 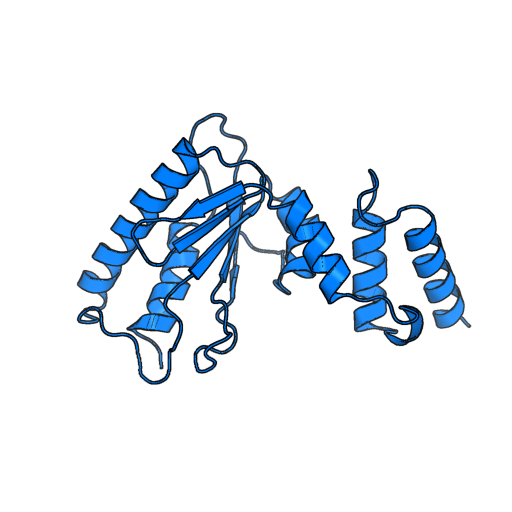1 91 ? -9.763 5.634 14.497 1.00 98.38 91 LYS A CA 1
ATOM 699 C C . LYS A 1 91 ? -10.781 4.498 14.560 1.00 98.38 91 LYS A C 1
ATOM 701 O O . LYS A 1 91 ? -11.963 4.753 14.371 1.00 98.38 91 LYS A O 1
ATOM 706 N N . GLU A 1 92 ? -10.342 3.274 14.847 1.00 98.38 92 GLU A N 1
ATOM 707 C CA . GLU A 1 92 ? -11.223 2.107 14.991 1.00 98.38 92 GLU A CA 1
ATOM 708 C C . GLU A 1 92 ? -12.237 2.292 16.116 1.00 98.38 92 GLU A C 1
ATOM 710 O O . GLU A 1 92 ? -13.437 2.108 15.916 1.00 98.38 92 GLU A O 1
ATOM 715 N N . ALA A 1 93 ? -11.764 2.725 17.287 1.00 98.31 93 ALA A N 1
ATOM 716 C CA . ALA A 1 93 ? -12.626 2.977 18.434 1.00 98.31 93 ALA A CA 1
ATOM 717 C C . ALA A 1 93 ? -13.684 4.055 18.133 1.00 98.31 93 ALA A C 1
ATOM 719 O O . ALA A 1 93 ? -14.863 3.865 18.442 1.00 98.31 93 ALA A O 1
ATOM 720 N N . ASP A 1 94 ? -13.273 5.158 17.498 1.00 98.44 94 ASP A N 1
ATOM 721 C CA . ASP A 1 94 ? -14.172 6.234 17.064 1.00 98.44 94 ASP A CA 1
ATOM 722 C C . ASP A 1 94 ? -15.190 5.736 16.025 1.00 98.44 94 ASP A C 1
ATOM 724 O O . ASP A 1 94 ? -16.394 5.943 16.182 1.00 98.44 94 ASP A O 1
ATOM 728 N N . PHE A 1 95 ? -14.739 4.989 15.013 1.00 98.50 95 PHE A N 1
ATOM 729 C CA . PHE A 1 95 ? -15.609 4.417 13.987 1.00 98.50 95 PHE A CA 1
ATOM 730 C C . PHE A 1 95 ? -16.690 3.520 14.595 1.00 98.50 95 PHE A C 1
ATOM 732 O O . PHE A 1 95 ? -17.872 3.683 14.291 1.00 98.50 95 PHE A O 1
ATOM 739 N N . HIS A 1 96 ? -16.317 2.605 15.495 1.00 98.31 96 HIS A N 1
ATOM 740 C CA . HIS A 1 96 ? -17.278 1.707 16.131 1.00 98.31 96 HIS A CA 1
ATOM 741 C C . HIS A 1 96 ? -18.331 2.458 16.952 1.00 98.31 96 HIS A C 1
ATOM 743 O O . HIS A 1 96 ? -19.494 2.041 16.957 1.00 98.31 96 HIS A O 1
ATOM 749 N N . GLN A 1 97 ? -17.950 3.561 17.606 1.00 98.00 97 GLN A N 1
ATOM 750 C CA . GLN A 1 97 ? -18.876 4.434 18.324 1.00 98.00 97 GLN A CA 1
ATOM 751 C C . GLN A 1 97 ? -19.823 5.165 17.364 1.00 98.00 97 GLN A C 1
ATOM 753 O O . GLN A 1 97 ? -21.029 5.201 17.608 1.00 98.00 97 GLN A O 1
ATOM 758 N N . VAL A 1 98 ? -19.293 5.750 16.288 1.00 97.81 98 VAL A N 1
ATOM 759 C CA . VAL A 1 98 ? -20.064 6.575 15.345 1.00 97.81 98 VAL A CA 1
ATOM 760 C C . VAL A 1 98 ? -21.006 5.726 14.492 1.00 97.81 98 VAL A C 1
ATOM 762 O O . VAL A 1 98 ? -22.186 6.052 14.377 1.00 97.81 98 VAL A O 1
ATOM 765 N N . ALA A 1 99 ? -20.512 4.625 13.927 1.00 97.25 99 ALA A N 1
ATOM 766 C CA . ALA A 1 99 ? -21.291 3.721 13.082 1.00 97.25 99 ALA A CA 1
ATOM 767 C C . ALA A 1 99 ? -22.128 2.708 13.890 1.00 97.25 99 ALA A C 1
ATOM 769 O O . ALA A 1 99 ? -22.922 1.970 13.315 1.00 97.25 99 ALA A O 1
ATOM 770 N N . ASN A 1 100 ? -21.985 2.676 15.223 1.00 96.81 100 ASN A N 1
ATOM 771 C CA . ASN A 1 100 ? -22.729 1.793 16.132 1.00 96.81 100 ASN A CA 1
ATOM 772 C C . ASN A 1 100 ? -22.692 0.306 15.718 1.00 96.81 100 ASN A C 1
ATOM 774 O O . ASN A 1 100 ? -23.678 -0.425 15.782 1.00 96.81 100 ASN A O 1
ATOM 778 N N . THR A 1 101 ? -21.515 -0.140 15.298 1.00 97.06 101 THR A N 1
ATOM 779 C CA . THR A 1 101 ? -21.273 -1.481 14.728 1.00 97.06 101 THR A CA 1
ATOM 780 C C . THR A 1 101 ? -21.389 -2.633 15.738 1.00 97.06 101 THR A C 1
ATOM 782 O O . THR A 1 101 ? -21.379 -3.802 15.365 1.00 97.06 101 THR A O 1
ATOM 785 N N . GLY A 1 102 ? -21.382 -2.337 17.045 1.00 96.62 102 GLY A N 1
ATOM 786 C CA . GLY A 1 102 ? -21.268 -3.359 18.095 1.00 96.62 102 GLY A CA 1
ATOM 787 C C . GLY A 1 102 ? -19.959 -4.165 18.057 1.00 96.62 102 GLY A C 1
ATOM 788 O O . GLY A 1 102 ? -19.882 -5.223 18.685 1.00 96.62 102 GLY A O 1
ATOM 789 N N . ASN A 1 103 ? -18.938 -3.685 17.334 1.00 95.81 103 ASN A N 1
ATOM 790 C CA . ASN A 1 103 ? -17.693 -4.406 17.044 1.00 95.81 103 ASN A CA 1
ATOM 791 C C . ASN A 1 103 ? -17.928 -5.768 16.361 1.00 95.81 103 ASN A C 1
ATOM 793 O O . ASN A 1 103 ? -17.169 -6.710 16.589 1.00 95.81 103 ASN A O 1
ATOM 797 N N . GLN A 1 104 ? -19.012 -5.910 15.591 1.00 96.56 104 GLN A N 1
ATOM 798 C CA . GLN A 1 104 ? -19.326 -7.141 14.867 1.00 96.56 104 GLN A CA 1
ATOM 799 C C . GLN A 1 104 ? -19.082 -6.940 13.375 1.00 96.56 104 GLN A C 1
ATOM 801 O O . GLN A 1 104 ? -19.671 -6.015 12.813 1.00 96.56 104 GLN A O 1
ATOM 806 N N . PRO A 1 105 ? -18.229 -7.762 12.736 1.00 96.44 105 PRO A N 1
ATOM 807 C CA . PRO A 1 105 ? -18.078 -7.699 11.293 1.00 96.44 105 PRO A CA 1
ATOM 808 C C . PRO A 1 105 ? -19.397 -8.065 10.609 1.00 96.44 105 PRO A C 1
ATOM 810 O O . PRO A 1 105 ? -20.250 -8.753 11.187 1.00 96.44 105 PRO A O 1
ATOM 813 N N . VAL A 1 106 ? -19.557 -7.611 9.371 1.00 96.25 106 VAL A N 1
ATOM 814 C CA . VAL A 1 106 ? -20.659 -8.043 8.515 1.00 96.25 106 VAL A CA 1
ATOM 815 C C . VAL A 1 106 ? -20.562 -9.545 8.238 1.00 96.25 106 VAL A C 1
ATOM 817 O O . VAL A 1 106 ? -19.533 -10.185 8.472 1.00 96.25 106 VAL A O 1
ATOM 820 N N . ALA A 1 107 ? -21.661 -10.142 7.776 1.00 96.00 107 ALA A N 1
ATOM 821 C CA . ALA A 1 107 ? -21.652 -11.557 7.426 1.00 96.00 107 ALA A CA 1
ATOM 822 C C . ALA A 1 107 ? -20.599 -11.842 6.340 1.00 96.00 107 ALA A C 1
ATOM 824 O O . ALA A 1 107 ? -20.245 -10.966 5.560 1.00 96.00 107 ALA A O 1
ATOM 825 N N . ASP A 1 108 ? -20.094 -13.075 6.303 1.00 94.19 108 ASP A N 1
ATOM 826 C CA . ASP A 1 108 ? -19.162 -13.573 5.283 1.00 94.19 108 ASP A CA 1
ATOM 827 C C . ASP A 1 108 ? -17.849 -12.781 5.097 1.00 94.19 108 ASP A C 1
ATOM 829 O O . ASP A 1 108 ? -17.079 -13.126 4.203 1.00 94.19 108 ASP A O 1
ATOM 833 N N . ASP A 1 109 ? -17.536 -11.790 5.940 1.00 95.75 109 ASP A N 1
ATOM 834 C CA . ASP A 1 109 ? -16.208 -11.179 5.987 1.00 95.75 109 ASP A CA 1
ATOM 835 C C . ASP A 1 109 ? -15.286 -11.971 6.924 1.00 95.75 109 ASP A C 1
ATOM 837 O O . ASP A 1 109 ? -15.378 -11.906 8.153 1.00 95.75 109 ASP A O 1
ATOM 841 N N . LEU A 1 110 ? -14.381 -12.737 6.316 1.00 95.69 110 LEU A N 1
ATOM 842 C CA . LEU A 1 110 ? -13.380 -13.553 6.994 1.00 95.69 110 LEU A CA 1
ATOM 843 C C . LEU A 1 110 ? -12.052 -12.828 7.197 1.00 95.69 110 LEU A C 1
ATOM 845 O O . LEU A 1 110 ? -11.125 -13.438 7.734 1.00 95.69 110 LEU A O 1
ATOM 849 N N . ASN A 1 111 ? -11.932 -11.558 6.801 1.00 94.12 111 ASN A N 1
ATOM 850 C CA . ASN A 1 111 ? -10.767 -10.778 7.187 1.00 94.12 111 ASN A CA 1
ATOM 851 C C . ASN A 1 111 ? -10.666 -10.774 8.719 1.00 94.12 111 ASN A C 1
ATOM 853 O O . ASN A 1 111 ? -11.661 -10.800 9.434 1.00 94.12 111 ASN A O 1
ATOM 857 N N . ASP A 1 112 ? -9.465 -10.772 9.261 1.00 92.56 112 ASP A N 1
ATOM 858 C CA . ASP A 1 112 ? -9.206 -10.535 10.688 1.00 92.56 112 ASP A CA 1
ATOM 859 C C . ASP A 1 112 ? -7.979 -9.637 10.888 1.00 92.56 112 ASP A C 1
ATOM 861 O O . ASP A 1 112 ? -7.664 -9.218 12.004 1.00 92.56 112 ASP A O 1
ATOM 865 N N . ARG A 1 113 ? -7.318 -9.312 9.776 1.00 95.94 113 ARG A N 1
ATOM 866 C CA . ARG A 1 113 ? -6.132 -8.485 9.656 1.00 95.94 113 ARG A CA 1
ATOM 867 C C . ARG A 1 113 ? -6.262 -7.574 8.446 1.00 95.94 113 ARG A C 1
ATOM 869 O O . ARG A 1 113 ? -6.942 -7.902 7.476 1.00 95.94 113 ARG A O 1
ATOM 876 N N . VAL A 1 114 ? -5.538 -6.463 8.493 1.00 98.06 114 VAL A N 1
ATOM 877 C CA . VAL A 1 114 ? -5.355 -5.563 7.352 1.00 98.06 114 VAL A CA 1
ATOM 878 C C . VAL A 1 114 ? -3.883 -5.217 7.197 1.00 98.06 114 VAL A C 1
ATOM 880 O O . VAL A 1 114 ? -3.212 -4.834 8.156 1.00 98.06 114 VAL A O 1
ATOM 883 N N . GLU A 1 115 ? -3.360 -5.374 5.984 1.00 98.62 115 GLU A N 1
ATOM 884 C CA . GLU A 1 115 ? -2.002 -4.958 5.654 1.00 98.62 115 GLU A CA 1
ATOM 885 C C . GLU A 1 115 ? -1.982 -3.461 5.320 1.00 98.62 115 GLU A C 1
ATOM 887 O O . GLU A 1 115 ? -2.696 -2.989 4.437 1.00 98.62 115 GLU A O 1
ATOM 892 N N . VAL A 1 116 ? -1.140 -2.708 6.018 1.00 98.50 116 VAL A N 1
ATOM 893 C CA . VAL A 1 116 ? -0.921 -1.278 5.794 1.00 98.50 116 VAL A CA 1
ATOM 894 C C . VAL A 1 116 ? 0.413 -1.120 5.078 1.00 98.50 116 VAL A C 1
ATOM 896 O O . VAL A 1 116 ? 1.463 -1.149 5.719 1.00 98.50 116 VAL A O 1
ATOM 899 N N . ALA A 1 117 ? 0.380 -1.014 3.750 1.00 98.44 117 ALA A N 1
ATOM 900 C CA . ALA A 1 117 ? 1.575 -0.906 2.918 1.00 98.44 117 ALA A CA 1
ATOM 901 C C . ALA A 1 117 ? 1.961 0.569 2.718 1.00 98.44 117 ALA A C 1
ATOM 903 O O . ALA A 1 117 ? 1.244 1.313 2.049 1.00 98.44 117 ALA A O 1
ATOM 904 N N . VAL A 1 118 ? 3.090 0.991 3.295 1.00 98.25 118 VAL A N 1
ATOM 905 C CA . VAL A 1 118 ? 3.523 2.397 3.342 1.00 98.25 118 VAL A CA 1
ATOM 906 C C . VAL A 1 118 ? 4.826 2.597 2.572 1.00 98.25 118 VAL A C 1
ATOM 908 O O . VAL A 1 118 ? 5.903 2.222 3.038 1.00 98.25 118 VAL A O 1
ATOM 911 N N . PHE A 1 119 ? 4.728 3.237 1.412 1.00 97.94 119 PHE A N 1
ATOM 912 C CA . PHE A 1 119 ? 5.877 3.633 0.598 1.00 97.94 119 PHE A CA 1
ATOM 913 C C . PHE A 1 119 ? 6.554 4.888 1.172 1.00 97.94 119 PHE A C 1
ATOM 915 O O . PHE A 1 119 ? 5.895 5.756 1.757 1.00 97.94 119 PHE A O 1
ATOM 922 N N . ALA A 1 120 ? 7.870 5.010 0.981 1.00 96.06 120 ALA A N 1
ATOM 923 C CA . ALA A 1 120 ? 8.659 6.113 1.539 1.00 96.06 120 ALA A CA 1
ATOM 924 C C . ALA A 1 120 ? 8.345 7.471 0.886 1.00 96.06 120 ALA A C 1
ATOM 926 O O . ALA A 1 120 ? 8.623 8.526 1.459 1.00 96.06 120 ALA A O 1
ATOM 927 N N . SER A 1 121 ? 7.784 7.455 -0.325 1.00 96.00 121 SER A N 1
ATOM 928 C CA . SER A 1 121 ? 7.453 8.646 -1.104 1.00 96.00 121 SER A CA 1
ATOM 929 C C . SER A 1 121 ? 6.369 8.363 -2.145 1.00 96.00 121 SER A C 1
ATOM 931 O O . SER A 1 121 ? 6.079 7.208 -2.464 1.00 96.00 121 SER A O 1
ATOM 933 N N . ASN A 1 122 ? 5.809 9.432 -2.720 1.00 96.38 122 ASN A N 1
ATOM 934 C CA . ASN A 1 122 ? 4.905 9.329 -3.866 1.00 96.38 122 ASN A CA 1
ATOM 935 C C . ASN A 1 122 ? 5.576 8.658 -5.076 1.00 96.38 122 ASN A C 1
ATOM 937 O O . ASN A 1 122 ? 4.949 7.857 -5.754 1.00 96.38 122 ASN A O 1
ATOM 941 N N . ASP A 1 123 ? 6.854 8.945 -5.335 1.00 96.00 123 ASP A N 1
ATOM 942 C CA . ASP A 1 123 ? 7.565 8.356 -6.475 1.00 96.00 123 ASP A CA 1
ATOM 943 C C . ASP A 1 123 ? 7.693 6.835 -6.318 1.00 96.00 123 ASP A C 1
ATOM 945 O O . ASP A 1 123 ? 7.409 6.098 -7.255 1.00 96.00 123 ASP A O 1
ATOM 949 N N . SER A 1 124 ? 8.033 6.356 -5.116 1.00 96.25 124 SER A N 1
ATOM 950 C CA . SER A 1 124 ? 8.095 4.917 -4.817 1.00 96.25 124 SER A CA 1
ATOM 951 C C . SER A 1 124 ? 6.714 4.254 -4.908 1.00 96.25 124 SER A C 1
ATOM 953 O O . SER A 1 124 ? 6.558 3.173 -5.479 1.00 96.25 124 SER A O 1
ATOM 955 N N . TYR A 1 125 ? 5.676 4.938 -4.420 1.00 97.50 125 TYR A N 1
ATOM 956 C CA . TYR A 1 125 ? 4.293 4.494 -4.579 1.00 97.50 125 TYR A CA 1
ATOM 957 C C . TYR A 1 125 ? 3.902 4.335 -6.051 1.00 97.50 125 TYR A C 1
ATOM 959 O O . TYR A 1 125 ? 3.371 3.290 -6.432 1.00 97.50 125 TYR A O 1
ATOM 967 N N . VAL A 1 126 ? 4.201 5.332 -6.885 1.00 96.56 126 VAL A N 1
ATOM 968 C CA . VAL A 1 126 ? 3.918 5.309 -8.325 1.00 96.56 126 VAL A CA 1
ATOM 969 C C . VAL A 1 126 ? 4.722 4.219 -9.036 1.00 96.56 126 VAL A C 1
ATOM 971 O O . VAL A 1 126 ? 4.155 3.506 -9.863 1.00 96.56 126 VAL A O 1
ATOM 974 N N . ASP A 1 127 ? 6.005 4.066 -8.703 1.00 95.88 127 ASP A N 1
ATOM 975 C CA . ASP A 1 127 ? 6.909 3.125 -9.370 1.00 95.88 127 ASP A CA 1
ATOM 976 C C . ASP A 1 127 ? 6.582 1.652 -9.039 1.00 95.88 127 ASP A C 1
ATOM 978 O O . ASP A 1 127 ? 6.778 0.783 -9.893 1.00 95.88 127 ASP A O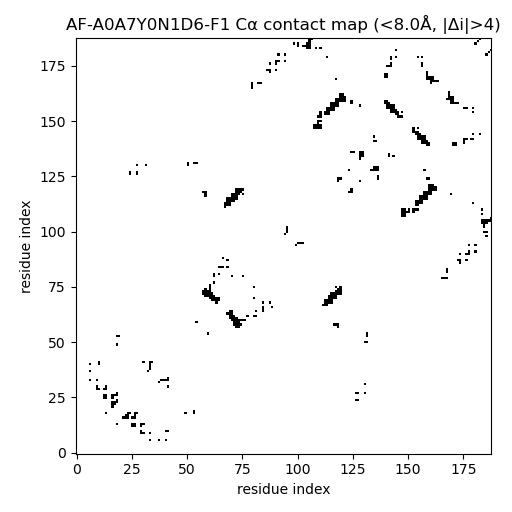 1
ATOM 982 N N . TYR A 1 128 ? 6.089 1.342 -7.829 1.00 97.88 128 TYR A N 1
ATOM 983 C CA . TYR A 1 128 ? 6.023 -0.048 -7.347 1.00 97.88 128 TYR A CA 1
ATOM 984 C C . TYR A 1 128 ? 4.637 -0.562 -6.947 1.00 97.88 128 TYR A C 1
ATOM 986 O O . TYR A 1 128 ? 4.409 -1.773 -7.019 1.00 97.88 128 TYR A O 1
ATOM 994 N N . SER A 1 129 ? 3.712 0.291 -6.494 1.00 97.50 129 SER A N 1
ATOM 995 C CA . SER A 1 129 ? 2.474 -0.198 -5.861 1.00 97.50 129 SER A CA 1
ATOM 996 C C . SER A 1 129 ? 1.552 -0.940 -6.831 1.00 97.50 129 SER A C 1
ATOM 998 O O . SER A 1 129 ? 1.119 -2.045 -6.510 1.00 97.50 129 SER A O 1
ATOM 1000 N N . SER A 1 130 ? 1.356 -0.413 -8.046 1.00 96.31 130 SER A N 1
ATOM 1001 C CA . SER A 1 130 ? 0.574 -1.064 -9.110 1.00 96.31 130 SER A CA 1
ATOM 1002 C C . SER A 1 130 ? 1.072 -2.484 -9.385 1.00 96.31 130 SER A C 1
ATOM 1004 O O . SER A 1 130 ? 0.295 -3.438 -9.347 1.00 96.31 130 SER A O 1
ATOM 1006 N N . PHE A 1 131 ? 2.382 -2.663 -9.563 1.00 97.00 131 PHE A N 1
ATOM 1007 C CA . PHE A 1 131 ? 2.941 -3.984 -9.832 1.00 97.00 131 PHE A CA 1
ATOM 1008 C C . PHE A 1 131 ? 2.794 -4.942 -8.638 1.00 97.00 131 PHE A C 1
ATOM 1010 O O . PHE A 1 131 ? 2.501 -6.128 -8.820 1.00 97.00 131 PHE A O 1
ATOM 1017 N N . LEU A 1 132 ? 2.994 -4.443 -7.413 1.00 97.31 132 LEU A N 1
ATOM 1018 C CA . LEU A 1 132 ? 2.911 -5.248 -6.192 1.00 97.31 132 LEU A CA 1
ATOM 1019 C C . LEU A 1 132 ? 1.477 -5.659 -5.845 1.00 97.31 132 LEU A C 1
ATOM 1021 O O . LEU A 1 132 ? 1.247 -6.802 -5.448 1.00 97.31 132 LEU A O 1
ATOM 1025 N N . PHE A 1 133 ? 0.526 -4.737 -5.979 1.00 96.56 133 PHE A N 1
ATOM 1026 C CA . PHE A 1 133 ? -0.797 -4.853 -5.364 1.00 96.56 133 PHE A CA 1
ATOM 1027 C C . PHE A 1 133 ? -1.964 -4.630 -6.332 1.00 96.56 133 PHE A C 1
ATOM 1029 O O . PHE A 1 133 ? -3.106 -4.892 -5.964 1.00 96.56 133 PHE A O 1
ATOM 1036 N N . GLY A 1 134 ? -1.704 -4.202 -7.569 1.00 94.75 134 GLY A N 1
ATOM 1037 C CA . GLY A 1 134 ? -2.725 -4.001 -8.600 1.00 94.75 134 GLY A CA 1
ATOM 1038 C C . GLY A 1 134 ? -3.579 -2.743 -8.419 1.00 94.75 134 GLY A C 1
ATOM 1039 O O . GLY A 1 134 ? -4.626 -2.633 -9.056 1.00 94.75 134 GLY A O 1
ATOM 1040 N N . ASN A 1 135 ? -3.172 -1.814 -7.550 1.00 96.12 135 ASN A N 1
ATOM 1041 C CA . ASN A 1 135 ? -3.863 -0.544 -7.336 1.00 96.12 135 ASN A CA 1
ATOM 1042 C C . ASN A 1 135 ? -3.558 0.478 -8.441 1.00 96.12 135 ASN A C 1
ATOM 1044 O O . ASN A 1 135 ? -2.554 0.396 -9.144 1.00 96.12 135 ASN A O 1
ATOM 1048 N N . THR A 1 136 ? -4.414 1.494 -8.545 1.00 95.44 136 THR A N 1
ATOM 1049 C CA . THR A 1 136 ? -4.096 2.705 -9.318 1.00 95.44 136 THR A CA 1
ATOM 1050 C C . THR A 1 136 ? -3.228 3.645 -8.485 1.00 95.44 136 THR A C 1
ATOM 1052 O O . THR A 1 136 ? -3.315 3.622 -7.258 1.00 95.44 136 THR A O 1
ATOM 1055 N N . THR A 1 137 ? -2.418 4.484 -9.132 1.00 96.06 137 THR A N 1
ATOM 1056 C CA . THR A 1 137 ? -1.459 5.377 -8.452 1.00 96.06 137 THR A CA 1
ATOM 1057 C C . THR A 1 137 ? -1.760 6.867 -8.605 1.00 96.06 137 THR A C 1
ATOM 1059 O O . THR A 1 137 ? -1.095 7.683 -7.978 1.00 96.06 137 THR A O 1
ATOM 1062 N N . ASP A 1 138 ? -2.787 7.241 -9.375 1.00 95.94 138 ASP A N 1
ATOM 1063 C CA . ASP A 1 138 ? -3.279 8.627 -9.479 1.00 95.94 138 ASP A CA 1
ATOM 1064 C C . ASP A 1 138 ? -4.230 8.964 -8.312 1.00 95.94 138 ASP A C 1
ATOM 1066 O O . ASP A 1 138 ? -5.411 9.262 -8.490 1.00 95.94 138 ASP A O 1
ATOM 1070 N N . ASN A 1 139 ? -3.738 8.782 -7.084 1.00 95.00 139 ASN A N 1
ATOM 1071 C CA . ASN A 1 139 ? -4.449 9.008 -5.825 1.00 95.00 139 ASN A CA 1
ATOM 1072 C C . ASN A 1 139 ? -3.444 9.126 -4.657 1.00 95.00 139 ASN A C 1
ATOM 1074 O O . ASN A 1 139 ? -2.250 8.890 -4.821 1.00 95.00 139 ASN A O 1
ATOM 1078 N N . GLY A 1 140 ? -3.926 9.493 -3.465 1.00 91.88 140 GLY A N 1
ATOM 1079 C CA . GLY A 1 140 ? -3.094 9.598 -2.254 1.00 91.88 140 GLY A CA 1
ATOM 1080 C C . GLY A 1 140 ? -2.959 8.299 -1.446 1.00 91.88 140 GLY A C 1
ATOM 1081 O O . GLY A 1 140 ? -2.409 8.322 -0.347 1.00 91.88 140 GLY A O 1
ATOM 1082 N N . GLY A 1 141 ? -3.521 7.203 -1.950 1.00 95.56 141 GLY A N 1
ATOM 1083 C CA . GLY A 1 141 ? -3.704 5.930 -1.266 1.00 95.56 141 GLY A CA 1
ATOM 1084 C C . GLY A 1 141 ? -4.948 5.205 -1.784 1.00 95.56 141 GLY A C 1
ATOM 1085 O O . GLY A 1 141 ? -5.786 5.807 -2.462 1.00 95.56 141 GLY A O 1
ATOM 1086 N N . G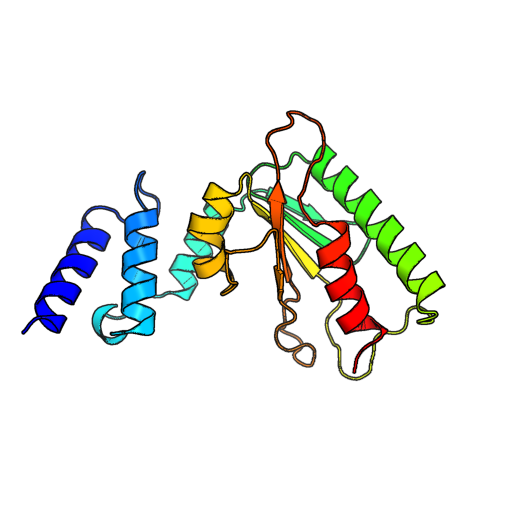LN A 1 142 ? -5.035 3.903 -1.511 1.00 97.94 142 GLN A N 1
ATOM 1087 C CA . GLN A 1 142 ? -6.174 3.085 -1.924 1.00 97.94 142 GLN A CA 1
ATOM 1088 C C . GLN A 1 142 ? -6.363 1.863 -1.017 1.00 97.94 142 GLN A C 1
ATOM 1090 O O . GLN A 1 142 ? -5.441 1.064 -0.836 1.00 97.94 142 GLN A O 1
ATOM 1095 N N . TYR A 1 143 ? -7.580 1.669 -0.513 1.00 97.88 143 TYR A N 1
ATOM 1096 C CA . TYR A 1 143 ? -8.029 0.416 0.085 1.00 97.88 143 TYR A CA 1
ATOM 1097 C C . TYR A 1 143 ? -8.358 -0.639 -0.984 1.00 97.88 143 TYR A C 1
ATOM 1099 O O . TYR A 1 143 ? -8.993 -0.371 -2.005 1.00 97.88 143 TYR A O 1
ATOM 1107 N N . LEU A 1 144 ? -7.898 -1.858 -0.727 1.00 97.62 144 LEU A N 1
ATOM 1108 C CA . LEU A 1 144 ? -7.986 -3.054 -1.549 1.00 97.62 144 LEU A CA 1
ATOM 1109 C C . LEU A 1 144 ? -8.583 -4.168 -0.685 1.00 97.62 144 LEU A C 1
ATOM 1111 O O . LEU A 1 144 ? -7.881 -4.851 0.063 1.00 97.62 144 LEU A O 1
ATOM 1115 N N . GLU A 1 145 ? -9.894 -4.346 -0.791 1.00 95.94 145 GLU A N 1
ATOM 1116 C CA . GLU A 1 145 ? -10.625 -5.342 -0.005 1.00 95.94 145 GLU A CA 1
ATOM 1117 C C . GLU A 1 145 ? -10.288 -6.782 -0.417 1.00 95.94 145 GLU A C 1
ATOM 1119 O O . GLU A 1 145 ? -10.168 -7.667 0.428 1.00 95.94 145 GLU A O 1
ATOM 1124 N N . GLY A 1 146 ? -10.111 -7.022 -1.719 1.00 94.94 146 GLY A N 1
ATOM 1125 C CA . GLY A 1 146 ? -9.923 -8.362 -2.266 1.00 94.94 146 GLY A CA 1
ATOM 1126 C C . GLY A 1 146 ? -11.233 -9.152 -2.314 1.00 94.94 146 GLY A C 1
ATOM 1127 O O . GLY A 1 146 ? -12.202 -8.725 -2.934 1.00 94.94 146 GLY A O 1
ATOM 1128 N N . THR A 1 147 ? -11.249 -10.352 -1.739 1.00 95.94 147 THR A N 1
ATOM 1129 C CA . THR A 1 147 ? -12.439 -11.210 -1.637 1.00 95.94 147 THR A CA 1
ATOM 1130 C C . THR A 1 147 ? -12.658 -11.604 -0.174 1.00 95.94 147 THR A C 1
ATOM 1132 O O . THR A 1 147 ? -12.125 -12.629 0.250 1.00 95.94 147 THR A O 1
ATOM 1135 N N . PRO A 1 148 ? -13.437 -10.830 0.601 1.00 95.75 148 PRO A N 1
ATOM 1136 C CA . PRO A 1 148 ? -13.509 -10.954 2.062 1.00 95.75 148 PRO A CA 1
ATOM 1137 C C . PRO A 1 148 ? -14.014 -12.325 2.540 1.00 95.75 148 PRO A C 1
ATOM 1139 O O . PRO A 1 148 ? -13.619 -12.797 3.599 1.00 95.75 148 PRO A O 1
ATOM 1142 N N . SER A 1 149 ? -14.791 -13.037 1.721 1.00 96.06 149 SER A N 1
ATOM 1143 C CA . SER A 1 149 ? -15.290 -14.389 2.019 1.00 96.06 149 SER A CA 1
ATOM 1144 C C . SER A 1 149 ? -14.277 -15.518 1.838 1.00 96.06 149 SER A C 1
ATOM 1146 O O . SER A 1 149 ? -14.582 -16.682 2.117 1.00 96.06 149 SER A O 1
ATOM 1148 N N . ARG A 1 150 ? -13.060 -15.218 1.374 1.00 97.06 150 ARG A N 1
ATOM 1149 C CA . ARG A 1 150 ? -11.981 -16.201 1.269 1.00 97.06 150 ARG A CA 1
ATOM 1150 C C . ARG A 1 150 ? -11.063 -16.128 2.483 1.00 97.06 150 ARG A C 1
ATOM 1152 O O . ARG A 1 150 ? -10.527 -15.077 2.799 1.00 97.06 150 ARG A O 1
ATOM 1159 N N . ALA A 1 151 ? -10.783 -17.279 3.092 1.00 93.50 151 ALA A N 1
ATOM 1160 C CA . ALA A 1 151 ? -9.871 -17.368 4.237 1.00 93.50 151 ALA A CA 1
ATOM 1161 C C . ALA A 1 151 ? -8.405 -17.020 3.902 1.00 93.50 151 ALA A C 1
ATOM 1163 O O . ALA A 1 151 ? -7.618 -16.768 4.807 1.00 93.50 151 ALA A O 1
ATOM 1164 N N . ASP A 1 152 ? -8.022 -17.037 2.620 1.00 93.75 152 ASP A N 1
ATOM 1165 C CA . ASP A 1 152 ? -6.700 -16.615 2.139 1.00 93.75 152 ASP A CA 1
ATOM 1166 C C . ASP A 1 152 ? -6.681 -15.165 1.626 1.00 93.75 152 ASP A C 1
ATOM 1168 O O . ASP A 1 152 ? -5.703 -14.743 1.007 1.00 93.75 152 ASP A O 1
ATOM 1172 N N . ASN A 1 153 ? -7.751 -14.399 1.863 1.00 96.06 153 ASN A N 1
ATOM 1173 C CA . ASN A 1 153 ? -7.799 -12.996 1.493 1.00 96.06 153 ASN A CA 1
ATOM 1174 C C . ASN A 1 153 ? -6.797 -12.165 2.299 1.00 96.06 153 ASN A C 1
ATOM 1176 O O . ASN A 1 153 ? -6.476 -12.457 3.447 1.00 96.06 153 ASN A O 1
ATOM 1180 N N . THR A 1 154 ? -6.311 -11.088 1.694 1.00 95.62 154 THR A N 1
ATOM 1181 C CA . THR A 1 154 ? -5.515 -10.080 2.392 1.00 95.62 154 THR A CA 1
ATOM 1182 C C . THR A 1 154 ? -6.116 -8.721 2.097 1.00 95.62 154 THR A C 1
ATOM 1184 O O . THR A 1 154 ? -5.785 -8.114 1.076 1.00 95.62 154 THR A O 1
ATOM 1187 N N . ALA A 1 155 ? -6.979 -8.244 2.996 1.00 97.38 155 ALA A N 1
ATOM 1188 C CA . ALA A 1 155 ? -7.371 -6.844 3.004 1.00 97.38 155 ALA A CA 1
ATOM 1189 C C . ALA A 1 155 ? -6.116 -5.978 3.161 1.00 97.38 155 ALA A C 1
ATOM 1191 O O . ALA A 1 155 ? -5.252 -6.242 4.007 1.00 97.38 155 ALA A O 1
ATOM 1192 N N . ARG A 1 156 ? -5.990 -4.952 2.326 1.00 97.94 156 ARG A N 1
ATOM 1193 C CA . ARG A 1 156 ? -4.820 -4.077 2.299 1.00 97.94 156 ARG A CA 1
ATOM 1194 C C . ARG A 1 156 ? -5.263 -2.655 2.048 1.00 97.94 156 ARG A C 1
ATOM 1196 O O . ARG A 1 156 ? -6.151 -2.446 1.240 1.00 97.94 156 ARG A O 1
ATOM 1203 N N . PHE A 1 157 ? -4.590 -1.672 2.622 1.00 97.12 157 PHE A N 1
ATOM 1204 C CA . PHE A 1 157 ? -4.510 -0.387 1.937 1.00 97.12 157 PHE A CA 1
ATOM 1205 C C . PHE A 1 157 ? -3.067 -0.007 1.669 1.00 97.12 157 PHE A C 1
ATOM 1207 O O . PHE A 1 157 ? -2.143 -0.388 2.392 1.00 97.12 157 PHE A O 1
ATOM 1214 N N . VAL A 1 158 ? -2.893 0.724 0.578 1.00 98.12 158 VAL A N 1
ATOM 1215 C CA . VAL A 1 158 ? -1.614 1.256 0.132 1.00 98.12 158 VAL A CA 1
ATOM 1216 C C . VAL A 1 158 ? -1.609 2.760 0.353 1.00 98.12 158 VAL A C 1
ATOM 1218 O O . VAL A 1 158 ? -2.606 3.433 0.100 1.00 98.12 158 VAL A O 1
ATOM 1221 N N . ALA A 1 159 ? -0.500 3.285 0.853 1.00 97.25 159 ALA A N 1
ATOM 1222 C CA . ALA A 1 159 ? -0.307 4.706 1.101 1.00 97.25 159 ALA A CA 1
ATOM 1223 C C . ALA A 1 159 ? 1.175 5.064 0.964 1.00 97.25 159 ALA A C 1
ATOM 1225 O O . ALA A 1 159 ? 2.043 4.191 0.921 1.00 97.25 159 ALA A O 1
ATOM 1226 N N . TYR A 1 160 ? 1.486 6.355 0.948 1.00 97.12 160 TYR A N 1
ATOM 1227 C CA . TYR A 1 160 ? 2.860 6.839 1.022 1.00 97.12 160 TYR A CA 1
ATOM 1228 C C . TYR A 1 160 ? 3.007 7.924 2.075 1.00 97.12 160 TYR A C 1
ATOM 1230 O O . TYR A 1 160 ? 2.032 8.553 2.497 1.00 97.12 160 TYR A O 1
ATOM 1238 N N . ARG A 1 161 ? 4.244 8.149 2.510 1.00 94.69 161 ARG A N 1
ATOM 1239 C CA . ARG A 1 161 ? 4.563 9.207 3.465 1.00 94.69 161 ARG A CA 1
ATOM 1240 C C . ARG A 1 161 ? 5.268 10.395 2.823 1.00 94.69 161 ARG A C 1
ATOM 1242 O O . ARG A 1 161 ? 5.829 10.299 1.733 1.00 94.69 161 ARG A O 1
ATOM 1249 N N . TYR A 1 162 ? 5.251 11.518 3.532 1.00 90.62 162 TYR A N 1
ATOM 1250 C CA . TYR A 1 162 ? 6.119 12.656 3.247 1.00 90.62 162 TYR A CA 1
ATOM 1251 C C . TYR A 1 162 ? 7.408 12.574 4.064 1.00 90.62 162 TYR A C 1
ATOM 1253 O O . TYR A 1 162 ? 7.416 12.109 5.207 1.00 90.62 162 TYR A O 1
ATOM 1261 N N . ALA A 1 163 ? 8.499 13.072 3.482 1.00 79.19 163 ALA A N 1
ATOM 1262 C CA . ALA A 1 163 ? 9.802 13.142 4.129 1.00 79.19 163 ALA A CA 1
ATOM 1263 C C . ALA A 1 163 ? 9.826 14.240 5.209 1.00 79.19 163 ALA A C 1
ATOM 1265 O O . ALA A 1 163 ? 10.327 15.339 4.987 1.00 79.19 163 ALA A O 1
ATOM 1266 N N . ASN A 1 164 ? 9.303 13.917 6.393 1.00 81.44 164 ASN A N 1
ATOM 1267 C CA . ASN A 1 164 ? 9.209 14.825 7.544 1.00 81.44 164 ASN A CA 1
ATOM 1268 C C . ASN A 1 164 ? 10.142 14.409 8.698 1.00 81.44 164 ASN A C 1
ATOM 1270 O O . ASN A 1 164 ? 9.856 14.643 9.868 1.00 81.44 164 ASN A O 1
ATOM 1274 N N . GLY A 1 165 ? 11.270 13.770 8.374 1.00 81.06 165 GLY A N 1
ATOM 1275 C CA . GLY A 1 165 ? 12.227 13.285 9.369 1.00 81.06 165 GLY A CA 1
ATOM 1276 C C . GLY A 1 165 ? 11.621 12.212 10.280 1.00 81.06 165 GLY A C 1
ATOM 1277 O O . GLY A 1 165 ? 11.127 11.188 9.793 1.00 81.06 165 GLY A O 1
ATOM 1278 N N . GLU A 1 166 ? 11.690 12.447 11.593 1.00 79.94 166 GLU A N 1
ATOM 1279 C CA . GLU A 1 166 ? 11.159 11.543 12.624 1.00 79.94 166 GLU A CA 1
ATOM 1280 C C . GLU A 1 166 ? 9.631 11.627 12.764 1.00 79.94 166 GLU A C 1
ATOM 1282 O O . GLU A 1 166 ? 9.010 10.660 13.208 1.00 79.94 166 GLU A O 1
ATOM 1287 N N . ASP A 1 167 ? 9.000 12.712 12.308 1.00 86.06 167 ASP A N 1
ATOM 1288 C CA . ASP A 1 167 ? 7.552 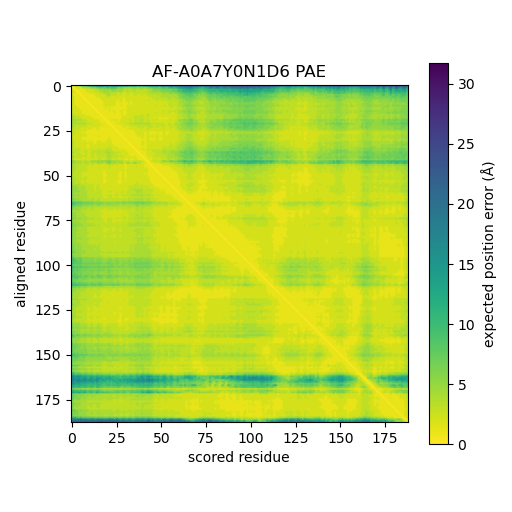12.869 12.416 1.00 86.06 167 ASP A CA 1
ATOM 1289 C C . ASP A 1 167 ? 6.806 11.900 11.487 1.00 86.06 167 ASP A C 1
ATOM 1291 O O . ASP A 1 167 ? 7.168 11.682 10.324 1.00 86.06 167 ASP A O 1
ATOM 1295 N N . LEU A 1 168 ? 5.721 11.315 12.003 1.00 87.56 168 LEU A N 1
ATOM 1296 C CA . LEU A 1 168 ? 4.831 10.474 11.211 1.00 87.56 168 LEU A CA 1
ATOM 1297 C C . LEU A 1 168 ? 3.964 11.348 10.299 1.00 87.56 168 LEU A C 1
ATOM 1299 O O . LEU A 1 168 ? 3.188 12.177 10.769 1.00 87.56 168 LEU A O 1
ATOM 1303 N N . SER A 1 169 ? 4.046 11.116 8.991 1.00 91.88 169 SER A N 1
ATOM 1304 C CA . SER A 1 169 ? 3.199 11.795 8.008 1.00 91.88 169 SER A CA 1
ATOM 1305 C C . SER A 1 169 ? 2.847 10.859 6.859 1.00 91.88 169 SER A C 1
ATOM 1307 O O . SER A 1 169 ? 3.397 10.963 5.768 1.00 91.88 169 SER A O 1
ATOM 1309 N N . ILE A 1 170 ? 1.960 9.903 7.133 1.00 94.62 170 ILE A N 1
ATOM 1310 C CA . ILE A 1 170 ? 1.399 9.005 6.118 1.00 94.62 170 ILE A CA 1
ATOM 1311 C C . ILE A 1 170 ? 0.159 9.682 5.535 1.00 94.62 170 ILE A C 1
ATOM 1313 O O . ILE A 1 170 ? -0.773 10.008 6.275 1.00 94.62 170 ILE A O 1
ATOM 1317 N N . LEU A 1 171 ? 0.152 9.915 4.225 1.00 91.00 171 LEU A N 1
ATOM 1318 C CA . LEU A 1 171 ? -0.996 10.505 3.550 1.00 91.00 171 LEU A CA 1
ATOM 1319 C C . LEU A 1 171 ? -2.183 9.534 3.607 1.00 91.00 171 LEU A C 1
ATOM 1321 O O . LEU A 1 171 ? -2.019 8.334 3.420 1.00 91.00 171 LEU A O 1
ATOM 1325 N N . ASN A 1 172 ? -3.376 10.064 3.886 1.00 89.38 172 ASN A N 1
ATOM 1326 C CA . ASN A 1 172 ? -4.641 9.323 3.904 1.00 89.38 172 ASN A CA 1
ATOM 1327 C C . ASN A 1 172 ? -4.723 8.135 4.884 1.00 89.38 172 ASN A C 1
ATOM 1329 O O . ASN A 1 172 ? -5.658 7.349 4.778 1.00 89.38 172 ASN A O 1
ATOM 1333 N N . LEU A 1 173 ? -3.834 8.029 5.882 1.00 96.44 173 LEU A N 1
ATOM 1334 C CA . LEU A 1 173 ? -3.804 6.894 6.820 1.00 96.44 173 LEU A CA 1
ATOM 1335 C C . LEU A 1 173 ? -5.172 6.593 7.454 1.00 96.44 173 LEU A C 1
ATOM 1337 O O . LEU A 1 173 ? -5.674 5.478 7.373 1.00 96.44 173 LEU A O 1
ATOM 1341 N N . GLU A 1 174 ? -5.790 7.601 8.069 1.00 97.31 174 GLU A N 1
ATOM 1342 C CA . GLU A 1 174 ? -7.113 7.464 8.687 1.00 97.31 174 GLU A CA 1
ATOM 1343 C C . GLU A 1 174 ? -8.230 7.259 7.654 1.00 97.31 174 GLU A C 1
ATOM 1345 O O . GLU A 1 174 ? -9.214 6.579 7.943 1.00 97.31 174 GLU A O 1
ATOM 1350 N N . HIS A 1 175 ? -8.092 7.849 6.463 1.00 96.56 175 HIS A N 1
ATOM 1351 C CA . HIS A 1 175 ? -9.089 7.774 5.395 1.00 96.56 175 HIS A CA 1
ATOM 1352 C C . HIS A 1 175 ? -9.180 6.355 4.831 1.00 96.56 175 HIS A C 1
ATOM 1354 O O . HIS A 1 175 ? -10.257 5.768 4.831 1.00 96.56 175 HIS A O 1
ATOM 1360 N N . GLU A 1 176 ? -8.048 5.774 4.432 1.00 97.44 176 GLU A N 1
ATOM 1361 C CA . GLU A 1 176 ? -8.013 4.407 3.909 1.00 97.44 176 GLU A CA 1
ATOM 1362 C C . GLU A 1 176 ? -8.367 3.373 4.978 1.00 97.44 176 GLU A C 1
ATOM 1364 O O . GLU A 1 176 ? -9.050 2.390 4.693 1.00 97.44 176 GLU A O 1
ATOM 1369 N N . TYR A 1 177 ? -7.979 3.611 6.235 1.00 98.06 177 TYR A N 1
ATOM 1370 C CA . TYR A 1 177 ? -8.405 2.734 7.320 1.00 98.06 177 TYR A CA 1
ATOM 1371 C C . TYR A 1 177 ? -9.913 2.796 7.561 1.00 98.06 177 TYR A C 1
ATOM 1373 O O . TYR A 1 177 ? -10.527 1.780 7.866 1.00 98.06 177 TYR A O 1
ATOM 1381 N N . THR A 1 178 ? -10.534 3.961 7.367 1.00 98.06 178 THR A N 1
ATOM 1382 C CA . THR A 1 178 ? -11.995 4.078 7.437 1.00 98.06 178 THR A CA 1
ATOM 1383 C C . THR A 1 178 ? -12.669 3.246 6.347 1.00 98.06 178 THR A C 1
ATOM 1385 O O . THR A 1 178 ? -13.667 2.605 6.648 1.00 98.06 178 THR A O 1
ATOM 1388 N N . HIS A 1 179 ? -12.118 3.170 5.128 1.00 97.75 179 HIS A N 1
ATOM 1389 C CA . HIS A 1 179 ? -12.649 2.272 4.086 1.00 97.75 179 HIS A CA 1
ATOM 1390 C C . HIS A 1 179 ? -12.571 0.797 4.490 1.00 97.75 179 HIS A C 1
ATOM 1392 O O . HIS A 1 179 ? -13.532 0.064 4.279 1.00 97.75 179 HIS A O 1
ATOM 1398 N N . TYR A 1 180 ? -11.472 0.370 5.126 1.00 97.75 180 TYR A N 1
ATOM 1399 C CA . TYR A 1 180 ? -11.373 -0.977 5.701 1.00 97.75 180 TYR A CA 1
ATOM 1400 C C . TYR A 1 180 ? -12.452 -1.228 6.760 1.00 97.75 180 TYR A C 1
ATOM 1402 O O . TYR A 1 180 ? -13.142 -2.244 6.712 1.00 97.75 180 TYR A O 1
ATOM 1410 N N . LEU A 1 181 ? -12.619 -0.299 7.704 1.00 98.06 181 LEU A N 1
ATOM 1411 C CA . LEU A 1 181 ? -13.606 -0.433 8.774 1.00 98.06 181 LEU A CA 1
ATOM 1412 C C . LEU A 1 181 ? -15.042 -0.429 8.238 1.00 98.06 181 LEU A C 1
ATOM 1414 O O . LEU A 1 181 ? -15.875 -1.192 8.717 1.00 98.06 181 LEU A O 1
ATOM 1418 N N . ASP A 1 182 ? -15.325 0.396 7.234 1.00 97.69 182 ASP A N 1
ATOM 1419 C CA . ASP A 1 182 ? -16.634 0.480 6.595 1.00 97.69 182 ASP A CA 1
ATOM 1420 C C . ASP A 1 182 ? -16.988 -0.812 5.853 1.00 97.69 182 ASP A C 1
ATOM 1422 O O . ASP A 1 182 ? -18.056 -1.375 6.093 1.00 97.69 182 ASP A O 1
ATOM 1426 N N . ALA A 1 183 ? -16.061 -1.335 5.046 1.00 96.00 183 ALA A N 1
ATOM 1427 C CA . ALA A 1 183 ? -16.217 -2.623 4.371 1.00 96.00 183 ALA A CA 1
ATOM 1428 C C . ALA A 1 183 ? -16.402 -3.777 5.368 1.00 96.00 183 ALA A C 1
ATOM 1430 O O . ALA A 1 183 ? -17.239 -4.652 5.181 1.00 96.00 183 ALA A O 1
ATOM 1431 N N . ARG A 1 184 ? -15.657 -3.752 6.476 1.00 96.88 184 ARG A N 1
ATOM 1432 C CA . ARG A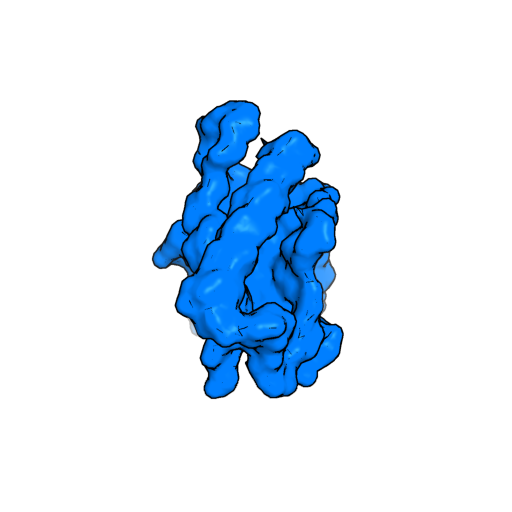 1 184 ? -15.689 -4.826 7.466 1.00 96.88 184 ARG A CA 1
ATOM 1433 C C . ARG A 1 184 ? -16.914 -4.806 8.373 1.00 96.88 184 ARG A C 1
ATOM 1435 O O . ARG A 1 184 ? -17.391 -5.862 8.782 1.00 96.88 184 ARG A O 1
ATOM 1442 N N . PHE A 1 185 ? -17.377 -3.629 8.780 1.00 97.44 185 PHE A N 1
ATOM 1443 C CA . PHE A 1 185 ? -18.307 -3.495 9.906 1.00 97.44 185 PHE A CA 1
ATOM 1444 C C . PHE A 1 185 ? -19.623 -2.788 9.563 1.00 97.44 185 PHE A C 1
ATOM 1446 O O . PHE A 1 185 ? -20.486 -2.699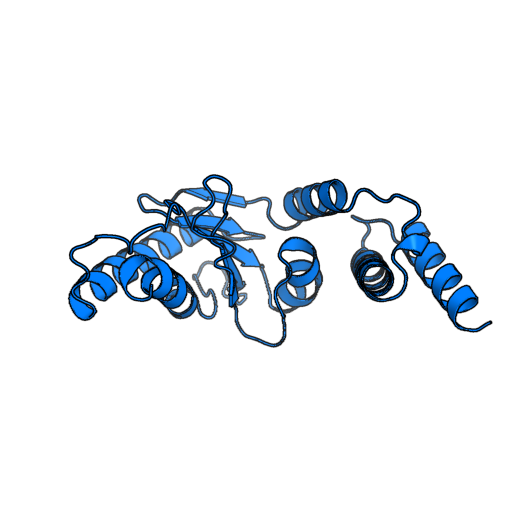 10.438 1.00 97.44 185 PHE A O 1
ATOM 1453 N N . ASN A 1 186 ? -19.794 -2.262 8.346 1.00 93.94 186 ASN A N 1
ATOM 1454 C CA . ASN A 1 186 ? -20.965 -1.450 8.002 1.00 93.94 186 ASN A CA 1
ATOM 1455 C C . ASN A 1 186 ? -21.603 -1.800 6.646 1.00 93.94 186 ASN A C 1
ATOM 1457 O O . ASN A 1 186 ? -22.830 -1.853 6.562 1.00 93.94 186 ASN A O 1
ATOM 1461 N N . GLN A 1 187 ? -20.816 -2.056 5.598 1.00 82.94 187 GLN A N 1
ATOM 1462 C CA . GLN A 1 187 ? -21.335 -2.427 4.275 1.00 82.94 187 GLN A CA 1
ATOM 1463 C C . GLN A 1 187 ? -21.279 -3.947 4.058 1.00 82.94 187 GLN A C 1
ATOM 1465 O O . GLN A 1 187 ? -20.251 -4.557 4.312 1.00 82.94 187 GLN A O 1
ATOM 1470 N N . TYR A 1 188 ? -22.383 -4.548 3.593 1.00 73.00 188 TYR A N 1
ATOM 1471 C CA . TYR A 1 188 ? -22.496 -5.965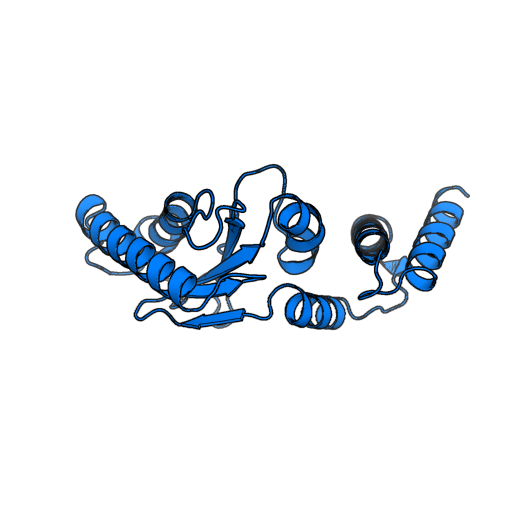 3.206 1.00 73.00 188 TYR A CA 1
ATOM 1472 C C . TYR A 1 188 ? -23.025 -6.081 1.777 1.00 73.00 188 TYR A C 1
ATOM 1474 O O . TYR A 1 188 ? -24.011 -5.364 1.469 1.00 73.00 188 TYR A O 1
#

Secondary structure (DSSP, 8-state):
-HHHHHHHHHHHHHHHS-TTSTTHHHHHHHHHHHHHH-GGGGTT--HHHHHHHHHHHH--EEEE-SSSEEEEESS--HHHHHHHHHHHHHHHHHHHHHHT-TT-PPTT-----EEEEEESSHHHHHHHHHHHH---SSSSEEEE---TTSTT--EEEEEEB---TTS--BTTHHHHHHHHHHHHHT--